Protein AF-A0A397B8R4-F1 (afdb_monomer_lite)

Secondary structure (DSSP, 8-state):
-------------PPPPPPPPP-----------------------------STTTHHHHHHHHHHHHHS----GGGS-HHHHHHTT--TT--SS--GGGGS----GGGSTT---PPP-PPPP-TT--SPPPB-SS-EEGGGTTT-HHHHHHTTEEEEEETT-SEEEEEE--GGG--HHHHHHHHHHHTT--GGGGGG--EEE-TTSPEE-SHHHHHHHSEEEEE-TTPPP----PPTT--EEETTEEE-

Radius of gyration: 36.7 Å; chains: 1; bounding box: 106×78×77 Å

Structure (mmCIF, N/CA/C/O backbone):
data_AF-A0A397B8R4-F1
#
_entry.id   AF-A0A397B8R4-F1
#
loop_
_atom_site.group_PDB
_atom_site.id
_atom_site.type_symbol
_atom_site.label_atom_id
_atom_site.label_alt_id
_atom_site.label_comp_id
_atom_site.label_asym_id
_atom_site.label_entity_id
_atom_site.label_seq_id
_atom_site.pdbx_PDB_ins_code
_atom_site.Cartn_x
_atom_site.Cartn_y
_atom_site.Cartn_z
_atom_site.occupancy
_atom_site.B_iso_or_equiv
_atom_site.auth_seq_id
_atom_site.auth_comp_id
_atom_site.auth_asym_id
_atom_site.auth_atom_id
_atom_site.pdbx_PDB_model_num
ATOM 1 N N . MET A 1 1 ? -21.262 55.973 -18.915 1.00 36.66 1 MET A N 1
ATOM 2 C CA . MET A 1 1 ? -21.228 56.617 -17.583 1.00 36.66 1 MET A CA 1
ATOM 3 C C . MET A 1 1 ? -20.488 55.626 -16.690 1.00 36.66 1 MET A C 1
ATOM 5 O O . MET A 1 1 ? -20.960 54.507 -16.591 1.00 36.66 1 MET A O 1
ATOM 9 N N . ALA A 1 2 ? -19.200 55.823 -16.381 1.00 31.80 2 ALA A N 1
ATOM 10 C CA . ALA A 1 2 ? -18.681 56.745 -15.352 1.00 31.80 2 ALA A CA 1
ATOM 11 C C . ALA A 1 2 ? -19.226 56.345 -13.956 1.00 31.80 2 ALA A C 1
ATOM 13 O O . ALA A 1 2 ? -20.434 56.213 -13.822 1.00 31.80 2 ALA A O 1
ATOM 14 N N . VAL A 1 3 ? -18.427 56.111 -12.906 1.00 36.62 3 VAL A N 1
ATOM 15 C CA . VAL A 1 3 ? -17.163 56.771 -12.512 1.00 36.62 3 VAL A CA 1
ATOM 16 C C . VAL A 1 3 ? -16.182 55.800 -11.819 1.00 36.62 3 VAL A C 1
ATOM 18 O O . VAL A 1 3 ? -16.584 54.881 -11.115 1.00 36.62 3 VAL A O 1
ATOM 21 N N . GLU A 1 4 ? -14.888 56.058 -12.006 1.00 33.19 4 GLU A N 1
ATOM 22 C CA . GLU A 1 4 ? -13.717 55.443 -11.359 1.00 33.19 4 GLU A CA 1
ATOM 23 C C . GLU A 1 4 ? -13.451 56.008 -9.945 1.00 33.19 4 GLU A C 1
ATOM 25 O O . GLU A 1 4 ? -13.648 57.206 -9.732 1.00 33.19 4 GLU A O 1
ATOM 30 N N . LYS A 1 5 ? -12.921 55.201 -9.004 1.00 37.66 5 LYS A N 1
ATOM 31 C CA . LYS A 1 5 ? -12.074 55.699 -7.893 1.00 37.66 5 LYS A CA 1
ATOM 32 C C . LYS A 1 5 ? -11.254 54.602 -7.188 1.00 37.66 5 LYS A C 1
ATOM 34 O O . LYS A 1 5 ? -11.781 53.770 -6.458 1.00 37.66 5 LYS A O 1
ATOM 39 N N . THR A 1 6 ? -9.945 54.658 -7.432 1.00 32.50 6 THR A N 1
ATOM 40 C CA . THR A 1 6 ? -8.807 54.603 -6.479 1.00 32.50 6 THR A CA 1
ATOM 41 C C . THR A 1 6 ? -9.178 54.538 -4.969 1.00 32.50 6 THR A C 1
ATOM 43 O O . THR A 1 6 ? -10.132 55.168 -4.528 1.00 32.50 6 THR A O 1
ATOM 46 N N . THR A 1 7 ? -8.410 53.905 -4.063 1.00 33.28 7 THR A N 1
ATOM 47 C CA . THR A 1 7 ? -6.949 54.081 -3.892 1.00 33.28 7 THR A CA 1
ATOM 48 C C . THR A 1 7 ? -6.286 53.056 -2.941 1.00 33.28 7 THR A C 1
ATOM 50 O O . THR A 1 7 ? -6.913 52.603 -1.995 1.00 33.28 7 THR A O 1
ATOM 53 N N . GLN A 1 8 ? -4.966 52.878 -3.124 1.00 32.03 8 GLN A N 1
ATOM 54 C CA . GLN A 1 8 ? -3.921 52.548 -2.126 1.00 32.03 8 GLN A CA 1
ATOM 55 C C . GLN A 1 8 ? -3.897 51.164 -1.444 1.00 32.03 8 GLN A C 1
ATOM 57 O O . GLN A 1 8 ? -4.832 50.717 -0.793 1.00 32.03 8 GLN A O 1
ATOM 62 N N . GLY A 1 9 ? -2.732 50.513 -1.544 1.00 27.36 9 GLY A N 1
ATOM 63 C CA . GLY A 1 9 ? -2.437 49.240 -0.886 1.00 27.36 9 GLY A CA 1
ATOM 64 C C . GLY A 1 9 ? -1.722 49.391 0.459 1.00 27.36 9 GLY A C 1
ATOM 65 O O . GLY A 1 9 ? -1.293 50.477 0.848 1.00 27.36 9 GLY A O 1
ATOM 66 N N . LYS A 1 10 ? -1.518 48.259 1.140 1.00 31.36 10 LYS A N 1
ATOM 67 C CA . LYS A 1 10 ? -0.664 48.161 2.327 1.00 31.36 10 LYS A CA 1
ATOM 68 C C . LYS A 1 10 ? 0.176 46.886 2.260 1.00 31.36 10 LYS A C 1
ATOM 70 O O . LYS A 1 10 ? -0.349 45.794 2.081 1.00 31.36 10 LYS A O 1
ATOM 75 N N . LYS A 1 11 ? 1.493 47.048 2.378 1.00 30.83 11 LYS A N 1
ATOM 76 C CA . LYS A 1 11 ? 2.491 45.972 2.358 1.00 30.83 11 LYS A CA 1
ATOM 77 C C . LYS A 1 11 ? 2.655 45.418 3.779 1.00 30.83 11 LYS A C 1
ATOM 79 O O . LYS A 1 11 ? 3.002 46.180 4.676 1.00 30.83 11 LYS A O 1
ATOM 84 N N . ALA A 1 12 ? 2.427 44.121 3.969 1.00 31.86 12 ALA A N 1
ATOM 85 C CA . ALA A 1 12 ? 2.780 43.360 5.171 1.00 31.86 12 ALA A CA 1
ATOM 86 C C . ALA A 1 12 ? 3.126 41.931 4.711 1.00 31.86 12 ALA A C 1
ATOM 88 O O . ALA A 1 12 ? 2.265 41.233 4.193 1.00 31.86 12 ALA A O 1
ATOM 89 N N . THR A 1 13 ? 4.407 41.597 4.550 1.00 30.09 13 THR A N 1
ATOM 90 C CA . THR A 1 13 ? 5.322 41.103 5.604 1.00 30.09 13 THR A CA 1
ATOM 91 C C . THR A 1 13 ? 5.011 39.651 5.962 1.00 30.09 13 THR A C 1
ATOM 93 O O . THR A 1 13 ? 4.005 39.361 6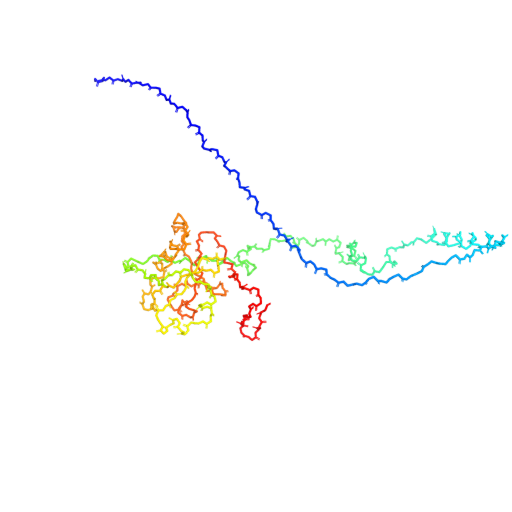.600 1.00 30.09 13 THR A O 1
ATOM 96 N N . ALA A 1 14 ? 5.896 38.750 5.529 1.00 34.72 14 ALA A N 1
ATOM 97 C CA . ALA A 1 14 ? 5.810 37.319 5.796 1.00 34.72 14 ALA A CA 1
ATOM 98 C C . ALA A 1 14 ? 5.968 37.006 7.299 1.00 34.72 14 ALA A C 1
ATOM 100 O O . ALA A 1 14 ? 6.720 37.711 7.982 1.00 34.72 14 ALA A O 1
ATOM 101 N N . PRO A 1 15 ? 5.317 35.947 7.817 1.00 40.91 15 PRO A N 1
ATOM 102 C CA . PRO A 1 15 ? 5.571 35.469 9.171 1.00 40.91 15 PRO A CA 1
ATOM 103 C C . PRO A 1 15 ? 6.999 34.895 9.281 1.00 40.91 15 PRO A C 1
ATOM 105 O O . PRO A 1 15 ? 7.484 34.265 8.335 1.00 40.91 15 PRO A O 1
ATOM 108 N N . PRO A 1 16 ? 7.701 35.112 10.407 1.00 33.88 16 PRO A N 1
ATOM 109 C CA . PRO A 1 16 ? 9.076 34.658 10.577 1.00 33.88 16 PRO A CA 1
ATOM 110 C C . PRO A 1 16 ? 9.165 33.137 10.759 1.00 33.88 16 PRO A C 1
ATOM 112 O O . PRO A 1 16 ? 8.322 32.527 11.417 1.00 33.88 16 PRO A O 1
ATOM 115 N N . ARG A 1 17 ? 10.249 32.536 10.248 1.00 31.86 17 ARG A N 1
ATOM 116 C CA . ARG A 1 17 ? 10.676 31.191 10.664 1.00 31.86 17 ARG A CA 1
ATOM 117 C C . ARG A 1 17 ? 10.959 31.215 12.167 1.00 31.86 17 ARG A C 1
ATOM 119 O O . ARG A 1 17 ? 11.847 31.943 12.604 1.00 31.86 17 ARG A O 1
ATOM 126 N N . VAL A 1 18 ? 10.233 30.410 12.936 1.00 33.94 18 VAL A N 1
ATOM 127 C CA . VAL A 1 18 ? 10.595 30.099 14.324 1.00 33.94 18 VAL A CA 1
ATOM 128 C C . VAL A 1 18 ? 11.571 28.929 14.293 1.00 33.94 18 VAL A C 1
ATOM 130 O O . VAL A 1 18 ? 11.334 27.939 13.604 1.00 33.94 18 VAL A O 1
ATOM 133 N N . ASN A 1 19 ? 12.695 29.081 14.992 1.00 30.77 19 ASN A N 1
ATOM 134 C CA . ASN A 1 19 ? 13.760 28.088 14.993 1.00 30.77 19 ASN A CA 1
ATOM 135 C C . ASN A 1 19 ? 13.344 26.833 15.764 1.00 30.77 19 ASN A C 1
ATOM 137 O O . ASN A 1 19 ? 12.780 26.910 16.854 1.00 30.77 19 ASN A O 1
ATOM 141 N N . GLN A 1 20 ? 13.675 25.691 15.179 1.00 31.81 20 GLN A N 1
ATOM 142 C CA . GLN A 1 20 ? 13.588 24.364 15.765 1.00 31.81 20 GLN A CA 1
ATOM 143 C C . GLN A 1 20 ? 14.777 24.177 16.725 1.00 31.81 20 GLN A C 1
ATOM 145 O O . GLN A 1 20 ? 15.913 24.292 16.264 1.00 31.81 20 GLN A O 1
ATOM 150 N N . PRO A 1 21 ? 14.570 23.925 18.030 1.00 34.69 21 PRO A N 1
ATOM 151 C CA . PRO A 1 21 ? 15.645 23.464 18.896 1.00 34.69 21 PRO A CA 1
ATOM 152 C C . PRO A 1 21 ? 15.875 21.965 18.667 1.00 34.69 21 PRO A C 1
ATOM 154 O O . PRO A 1 21 ? 14.937 21.167 18.721 1.00 34.69 21 PRO A O 1
ATOM 157 N N . GLU A 1 22 ? 17.126 21.592 18.410 1.00 29.12 22 GLU A N 1
ATOM 158 C CA . GLU A 1 22 ? 17.585 20.206 18.499 1.00 29.12 22 GLU A CA 1
ATOM 159 C C . GLU A 1 22 ? 17.347 19.673 19.919 1.00 29.12 22 GLU A C 1
ATOM 161 O O . GLU A 1 22 ? 17.636 20.349 20.907 1.00 29.12 22 GLU A O 1
ATOM 166 N N . ALA A 1 23 ? 16.819 18.453 20.019 1.00 32.50 23 ALA A N 1
ATOM 167 C CA . ALA A 1 23 ? 16.829 17.693 21.260 1.00 32.50 23 ALA A CA 1
ATOM 168 C C . ALA A 1 23 ? 18.080 16.808 21.249 1.00 32.50 23 ALA A C 1
ATOM 170 O O . ALA A 1 23 ? 18.060 15.712 20.689 1.00 32.50 23 ALA A O 1
ATOM 171 N N . GLU A 1 24 ? 19.174 17.319 21.814 1.00 34.25 24 GLU A N 1
ATOM 172 C CA . GLU A 1 24 ? 20.386 16.531 22.046 1.00 34.25 24 GLU A CA 1
ATOM 173 C C . GLU A 1 24 ? 20.125 15.397 23.052 1.00 34.25 24 GLU A C 1
ATOM 175 O O . GLU A 1 24 ? 19.344 15.523 23.998 1.00 34.25 24 GLU A O 1
ATOM 180 N N . GLU A 1 25 ? 20.793 14.270 22.823 1.00 31.00 25 GLU A N 1
ATOM 181 C CA . GLU A 1 25 ? 20.682 13.045 23.610 1.00 31.00 25 GLU A CA 1
ATOM 182 C C . GLU A 1 25 ? 21.408 13.187 24.960 1.00 31.00 25 GLU A C 1
ATOM 184 O O . GLU A 1 25 ? 22.638 13.136 25.034 1.00 31.00 25 GLU A O 1
ATOM 189 N N . THR A 1 26 ? 20.657 13.343 26.054 1.00 27.20 26 THR A N 1
ATOM 190 C CA . THR A 1 26 ? 21.235 13.388 27.406 1.00 27.20 26 THR A CA 1
ATOM 191 C C . THR A 1 26 ? 21.532 11.977 27.923 1.00 27.20 26 THR A C 1
ATOM 193 O O . THR A 1 26 ? 20.673 11.315 28.508 1.00 27.20 26 THR A O 1
ATOM 196 N N . LEU A 1 27 ? 22.772 11.521 27.740 1.00 29.23 27 LEU A N 1
ATOM 197 C CA . LEU A 1 27 ? 23.303 10.314 28.383 1.00 29.23 27 LEU A CA 1
ATOM 198 C C . LEU A 1 27 ? 23.685 10.602 29.844 1.00 29.23 27 LEU A C 1
ATOM 200 O O . LEU A 1 27 ? 24.818 10.988 30.134 1.00 29.23 27 LEU A O 1
ATOM 204 N N . ASP A 1 28 ? 22.749 10.387 30.771 1.00 28.02 28 ASP A N 1
ATOM 205 C CA . ASP A 1 28 ? 23.027 10.463 32.210 1.00 28.02 28 ASP A CA 1
ATOM 206 C C . ASP A 1 28 ? 23.687 9.180 32.745 1.00 28.02 28 ASP A C 1
ATOM 208 O O . ASP A 1 28 ? 23.266 8.053 32.467 1.00 28.02 28 ASP A O 1
ATOM 212 N N . ALA A 1 29 ? 24.737 9.357 33.546 1.00 27.47 29 ALA A N 1
ATOM 213 C CA . ALA A 1 29 ? 25.542 8.276 34.108 1.00 27.47 29 ALA A CA 1
ATOM 214 C C . ALA A 1 29 ? 25.109 7.894 35.537 1.00 27.47 29 ALA A C 1
ATOM 216 O O . ALA A 1 29 ? 24.605 8.719 36.299 1.00 27.47 29 ALA A O 1
ATOM 217 N N . SER A 1 30 ? 25.404 6.660 35.967 1.00 30.06 30 SER A N 1
ATOM 218 C CA . SER A 1 30 ? 25.407 6.315 37.398 1.00 30.06 30 SER A CA 1
ATOM 219 C C . SER A 1 30 ? 26.397 5.209 37.787 1.00 30.06 30 SER A C 1
ATOM 221 O O . SER A 1 30 ? 26.217 4.041 37.463 1.00 30.06 30 SER A O 1
ATOM 223 N N . ASN A 1 31 ? 27.408 5.637 38.553 1.00 27.80 31 ASN A N 1
ATOM 224 C CA . ASN A 1 31 ? 28.157 4.944 39.614 1.00 27.80 31 ASN A CA 1
ATOM 225 C C . ASN A 1 31 ? 28.728 3.525 39.401 1.00 27.80 31 ASN A C 1
ATOM 227 O O . ASN A 1 31 ? 28.120 2.513 39.738 1.00 27.80 31 ASN A O 1
ATOM 231 N N . ASP A 1 32 ? 30.002 3.510 38.997 1.00 28.06 32 ASP A N 1
ATOM 232 C CA . ASP A 1 32 ? 31.166 3.158 39.843 1.00 28.06 32 ASP A CA 1
ATOM 233 C C . ASP A 1 32 ? 30.992 2.144 41.001 1.00 28.06 32 ASP A C 1
ATOM 235 O O . ASP A 1 32 ? 30.217 2.358 41.936 1.00 28.06 32 ASP A O 1
ATOM 239 N N . ASN A 1 33 ? 31.853 1.115 41.006 1.00 29.06 33 ASN A N 1
ATOM 240 C CA . ASN A 1 33 ? 32.656 0.718 42.176 1.00 29.06 33 ASN A CA 1
ATOM 241 C C . ASN A 1 33 ? 33.723 -0.337 41.801 1.00 29.06 33 ASN A C 1
ATOM 243 O O . ASN A 1 33 ? 33.374 -1.402 41.295 1.00 29.06 33 ASN A O 1
ATOM 247 N N . GLY A 1 34 ? 34.998 -0.137 42.183 1.00 25.95 34 GLY A N 1
ATOM 248 C CA . GLY A 1 34 ? 35.880 -1.285 42.490 1.00 25.95 34 GLY A CA 1
ATOM 249 C C . GLY A 1 34 ? 37.387 -1.221 42.173 1.00 25.95 34 GLY A C 1
ATOM 250 O O . GLY A 1 34 ? 37.830 -1.644 41.114 1.00 25.95 34 GLY A O 1
ATOM 251 N N . ALA A 1 35 ? 38.183 -0.913 43.206 1.00 29.73 35 ALA A N 1
ATOM 252 C CA . ALA A 1 35 ? 39.541 -1.439 43.465 1.00 29.73 35 ALA A CA 1
ATOM 253 C C . ALA A 1 35 ? 40.747 -1.047 42.562 1.00 29.73 35 ALA A C 1
ATOM 255 O O . ALA A 1 35 ? 41.091 -1.681 41.567 1.00 29.73 35 ALA A O 1
ATOM 256 N N . LYS A 1 36 ? 41.554 -0.109 43.084 1.00 29.83 36 LYS A N 1
ATOM 257 C CA . LYS A 1 36 ? 42.956 0.157 42.693 1.00 29.83 36 LYS A CA 1
ATOM 258 C C . LYS A 1 36 ? 43.889 -1.031 42.998 1.00 29.83 36 LYS A C 1
ATOM 260 O O . LYS A 1 36 ? 43.862 -1.53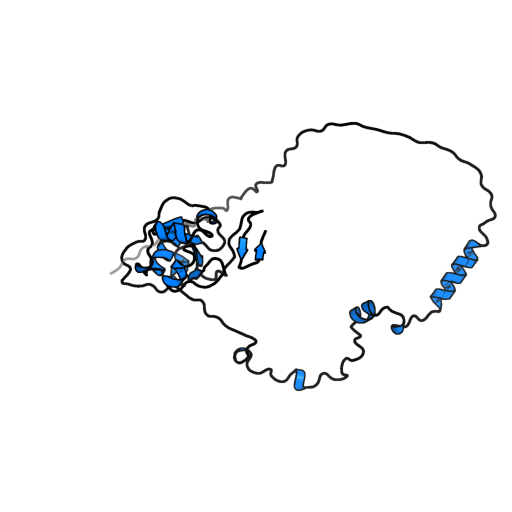2 44.121 1.00 29.83 36 LYS A O 1
ATOM 265 N N . LYS A 1 37 ? 44.874 -1.304 42.126 1.00 30.53 37 LYS A N 1
ATOM 266 C CA . LYS A 1 37 ? 46.212 -1.806 42.526 1.00 30.53 37 LYS A CA 1
ATOM 267 C C . LYS A 1 37 ? 47.341 -1.178 41.690 1.00 30.53 37 LYS A C 1
ATOM 269 O O . LYS A 1 37 ? 47.353 -1.281 40.472 1.00 30.53 37 LYS A O 1
ATOM 274 N N . LYS A 1 38 ? 48.309 -0.568 42.383 1.00 32.53 38 LYS A N 1
ATOM 275 C CA . LYS A 1 38 ? 49.694 -0.287 41.935 1.00 32.53 38 LYS A CA 1
ATOM 276 C C . LYS A 1 38 ? 50.576 -1.379 42.580 1.00 32.53 38 LYS A C 1
ATOM 278 O O . LYS A 1 38 ? 50.191 -1.842 43.657 1.00 32.53 38 LYS A O 1
ATOM 283 N N . PRO A 1 39 ? 51.696 -1.827 41.986 1.00 32.25 39 PRO A N 1
ATOM 284 C CA . PRO A 1 39 ? 52.966 -1.078 42.037 1.00 32.25 39 PRO A CA 1
ATOM 285 C C . PRO A 1 39 ? 53.747 -1.236 40.697 1.00 32.25 39 PRO A C 1
ATOM 287 O O . PRO A 1 39 ? 53.127 -1.604 39.707 1.00 32.25 39 PRO A O 1
ATOM 290 N N . THR A 1 40 ? 55.040 -0.934 40.504 1.00 26.47 40 THR A N 1
ATOM 291 C CA . THR A 1 40 ? 56.110 -0.310 41.324 1.00 26.47 40 THR A CA 1
ATOM 292 C C . THR A 1 40 ? 56.982 0.570 40.398 1.00 26.47 40 THR A C 1
ATOM 294 O O . THR A 1 40 ? 56.756 0.622 39.193 1.00 26.47 40 THR A O 1
ATOM 297 N N . SER A 1 41 ? 58.026 1.215 40.927 1.00 32.94 41 SER A N 1
ATOM 298 C CA . SER A 1 41 ? 59.199 1.673 40.164 1.00 32.94 41 SER A CA 1
ATOM 299 C C . SER A 1 41 ? 60.476 1.171 40.839 1.00 32.94 41 SER A C 1
ATOM 301 O O . SER A 1 41 ? 60.565 1.256 42.063 1.00 32.94 41 SER A O 1
ATOM 303 N N . GLN A 1 42 ? 61.481 0.747 40.071 1.00 30.62 42 GLN A N 1
ATOM 304 C CA . GLN A 1 42 ? 62.847 0.561 40.571 1.00 30.62 42 GLN A CA 1
ATOM 305 C C . GLN A 1 42 ? 63.864 1.101 39.555 1.00 30.62 42 GLN A C 1
ATOM 307 O O . GLN A 1 42 ? 63.818 0.772 38.372 1.00 30.62 42 GLN A O 1
ATOM 312 N N . SER A 1 43 ? 64.754 1.968 40.042 1.00 27.50 43 SER A N 1
ATOM 313 C CA . SER A 1 43 ? 66.059 2.281 39.442 1.00 27.50 43 SER A CA 1
ATOM 314 C C . SER A 1 43 ? 67.018 1.097 39.694 1.00 27.50 43 SER A C 1
ATOM 316 O O . SER A 1 43 ? 66.613 0.125 40.328 1.00 27.50 43 SER A O 1
ATOM 318 N N . SER A 1 44 ? 68.278 1.027 39.266 1.00 26.98 44 SER A N 1
ATOM 319 C CA . SER A 1 44 ? 69.294 1.899 38.633 1.00 26.98 44 SER A CA 1
ATOM 320 C C . SER A 1 44 ? 70.250 0.934 37.869 1.00 26.98 44 SER A C 1
ATOM 322 O O . SER A 1 44 ? 70.103 -0.274 38.003 1.00 26.98 44 SER A O 1
ATOM 324 N N . GLY A 1 45 ? 71.243 1.269 37.040 1.00 25.27 45 GLY A N 1
ATOM 325 C CA . GLY A 1 45 ? 71.972 2.492 36.703 1.00 25.27 45 GLY A CA 1
ATOM 326 C C . GLY A 1 45 ? 73.470 2.148 36.523 1.00 25.27 45 GLY A C 1
ATOM 327 O O . GLY A 1 45 ? 73.984 1.296 37.238 1.00 25.27 45 GLY A O 1
ATOM 328 N N . GLY A 1 46 ? 74.177 2.837 35.617 1.00 26.58 46 GLY A N 1
ATOM 329 C CA . GLY A 1 46 ? 75.652 2.890 35.585 1.00 26.58 46 GLY A CA 1
ATOM 330 C C . GLY A 1 46 ? 76.403 1.962 34.608 1.00 26.58 46 GLY A C 1
ATOM 331 O O . GLY A 1 46 ? 76.033 0.814 34.398 1.00 26.58 46 GLY A O 1
ATOM 332 N N . GLY A 1 47 ? 77.524 2.475 34.074 1.00 27.69 47 GLY A N 1
ATOM 333 C CA . GLY A 1 47 ? 78.605 1.679 33.467 1.00 27.69 47 GLY A CA 1
ATOM 334 C C . GLY A 1 47 ? 78.730 1.750 31.939 1.00 27.69 47 GLY A C 1
ATOM 335 O O . GLY A 1 47 ? 78.283 0.850 31.238 1.00 27.69 47 GLY A O 1
ATOM 336 N N . GLY A 1 48 ? 79.389 2.784 31.407 1.00 35.50 48 GLY A N 1
ATOM 337 C CA . GLY A 1 48 ? 79.760 2.832 29.986 1.00 35.50 48 GLY A CA 1
ATOM 338 C C . GLY A 1 48 ? 81.135 2.214 29.703 1.00 35.50 48 GLY A C 1
ATOM 339 O O . GLY A 1 48 ? 82.043 2.321 30.525 1.00 35.50 48 GLY A O 1
ATOM 340 N N . SER A 1 49 ? 81.332 1.663 28.501 1.00 41.00 49 SER A N 1
ATOM 341 C CA . SER A 1 49 ? 82.662 1.576 27.883 1.00 41.00 49 SER A CA 1
ATOM 342 C C . SER A 1 49 ? 82.574 1.778 26.365 1.00 41.00 49 SER A C 1
ATOM 344 O O . SER A 1 49 ? 81.657 1.316 25.685 1.00 41.00 49 SER A O 1
ATOM 346 N N . SER A 1 50 ? 83.499 2.568 25.826 1.00 51.50 50 SER A N 1
ATOM 347 C CA . SER A 1 50 ? 83.412 3.138 24.481 1.00 51.50 50 SER A CA 1
ATOM 348 C C . SER A 1 50 ? 84.246 2.352 23.467 1.00 51.50 50 SER A C 1
ATOM 350 O O . SER A 1 50 ? 85.353 2.777 23.142 1.00 51.50 50 SER A O 1
ATOM 352 N N . TRP A 1 51 ? 83.733 1.230 22.941 1.00 38.06 51 TRP A N 1
ATOM 353 C CA . TRP A 1 51 ? 84.453 0.461 21.899 1.00 38.06 51 TRP A CA 1
ATOM 354 C C . TRP A 1 51 ? 83.598 -0.187 20.785 1.00 38.06 51 TRP A C 1
ATOM 356 O O . TRP A 1 51 ? 84.151 -0.793 19.874 1.00 38.06 51 TRP A O 1
ATOM 366 N N . GLY A 1 52 ? 82.267 -0.015 20.775 1.00 47.19 52 GLY A N 1
ATOM 367 C CA . GLY A 1 52 ? 81.385 -0.629 19.756 1.00 47.19 52 GLY A CA 1
ATOM 368 C C . GLY A 1 52 ? 81.160 0.172 18.458 1.00 47.19 52 GLY A C 1
ATOM 369 O O . GLY A 1 52 ? 80.737 -0.381 17.444 1.00 47.19 52 GLY A O 1
ATOM 370 N N . LEU A 1 53 ? 81.441 1.480 18.448 1.00 48.47 53 LEU A N 1
ATOM 371 C CA . LEU A 1 53 ? 80.943 2.406 17.411 1.00 48.47 53 LEU A CA 1
ATOM 372 C C . LEU A 1 53 ? 81.691 2.390 16.061 1.00 48.47 53 LEU A C 1
ATOM 374 O O . LEU A 1 53 ? 81.292 3.100 15.143 1.00 48.47 53 LEU A O 1
ATOM 378 N N . ARG A 1 54 ? 82.751 1.586 15.899 1.00 48.00 54 ARG A N 1
ATOM 379 C CA . ARG A 1 54 ? 83.519 1.503 14.636 1.00 48.0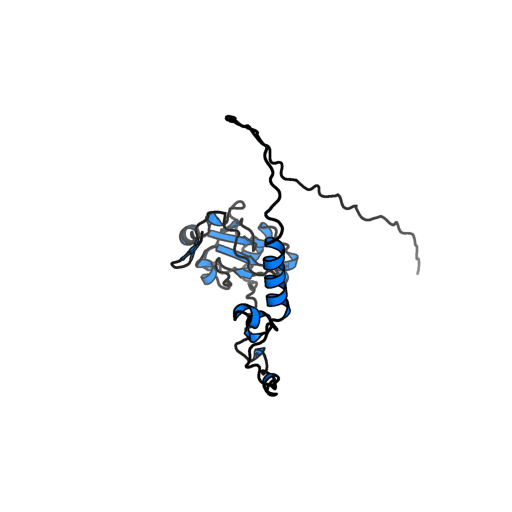0 54 ARG A CA 1
ATOM 380 C C . ARG A 1 54 ? 82.992 0.452 13.647 1.00 48.00 54 ARG A C 1
ATOM 382 O O . ARG A 1 54 ? 83.296 0.565 12.465 1.00 48.00 54 ARG A O 1
ATOM 389 N N . PHE A 1 55 ? 82.184 -0.518 14.089 1.00 47.56 55 PHE A N 1
ATOM 390 C CA . PHE A 1 55 ? 81.688 -1.605 13.225 1.00 47.56 55 PHE A CA 1
ATOM 391 C C . PHE A 1 55 ? 80.240 -1.425 12.738 1.00 47.56 55 PHE A C 1
ATOM 393 O O . PHE A 1 55 ? 79.909 -1.881 11.646 1.00 47.56 55 PHE A O 1
ATOM 400 N N . VAL A 1 56 ? 79.394 -0.692 13.473 1.00 52.75 56 VAL A N 1
ATOM 401 C CA . VAL A 1 56 ? 77.995 -0.435 13.063 1.00 52.75 56 VAL A CA 1
ATOM 402 C C . VAL A 1 56 ? 77.919 0.430 11.794 1.00 52.75 56 VAL A C 1
ATOM 404 O O . VAL A 1 56 ? 77.085 0.184 10.925 1.00 52.75 56 VAL A O 1
ATOM 407 N N . GLY A 1 57 ? 78.826 1.403 11.640 1.00 44.50 57 GLY A N 1
ATOM 408 C CA . GLY A 1 57 ? 78.845 2.298 10.475 1.00 44.50 57 GLY A CA 1
ATOM 409 C C . GLY A 1 57 ? 79.114 1.583 9.145 1.00 44.50 57 GLY A C 1
ATOM 410 O O . GLY A 1 57 ? 78.487 1.907 8.141 1.00 44.50 57 GLY A O 1
ATOM 411 N N . LEU A 1 58 ? 79.993 0.575 9.134 1.00 50.81 58 LEU A N 1
ATOM 412 C CA . LEU A 1 58 ? 80.329 -0.175 7.916 1.00 50.81 58 LEU A CA 1
ATOM 413 C C . LEU A 1 58 ? 79.178 -1.077 7.445 1.00 50.81 58 LEU A C 1
ATOM 415 O O . LEU A 1 58 ? 78.927 -1.156 6.245 1.00 50.81 58 LEU A O 1
ATOM 419 N N . ALA A 1 59 ? 78.435 -1.689 8.373 1.00 53.75 59 ALA A N 1
ATOM 420 C CA . ALA A 1 59 ? 77.247 -2.476 8.038 1.00 53.75 59 ALA A CA 1
ATOM 421 C C . ALA A 1 59 ? 76.118 -1.602 7.456 1.00 53.75 59 ALA A C 1
ATOM 423 O O . ALA A 1 59 ? 75.517 -1.963 6.445 1.00 53.75 59 ALA A O 1
ATOM 424 N N . ALA A 1 60 ? 75.869 -0.426 8.048 1.00 52.25 60 ALA A N 1
ATOM 425 C CA . ALA A 1 60 ? 74.843 0.503 7.570 1.00 52.25 60 ALA A CA 1
ATOM 426 C C . ALA A 1 60 ? 75.168 1.083 6.179 1.00 52.25 60 ALA A C 1
ATOM 428 O O . ALA A 1 60 ? 74.290 1.147 5.319 1.00 52.25 60 ALA A O 1
ATOM 429 N N . VAL A 1 61 ? 76.430 1.453 5.927 1.00 53.31 61 VAL A N 1
ATOM 430 C CA . VAL A 1 61 ? 76.864 1.953 4.609 1.00 53.31 61 VAL A CA 1
ATOM 431 C C . VAL A 1 61 ? 76.851 0.838 3.557 1.00 53.31 61 VAL A C 1
ATOM 433 O O . VAL A 1 61 ? 76.401 1.075 2.439 1.00 53.31 61 VAL A O 1
ATOM 436 N N . GLY A 1 62 ? 77.258 -0.388 3.907 1.00 52.16 62 GLY A N 1
ATOM 437 C CA . GLY A 1 62 ? 77.177 -1.541 3.002 1.00 52.16 62 GLY A CA 1
ATOM 438 C C . GLY A 1 62 ? 75.743 -1.847 2.551 1.00 52.16 62 GLY A C 1
ATOM 439 O O . GLY A 1 62 ? 75.501 -2.034 1.360 1.00 52.16 62 GLY A O 1
ATOM 440 N N . ALA A 1 63 ? 74.780 -1.815 3.478 1.00 54.06 63 ALA A N 1
ATOM 441 C CA . ALA A 1 63 ? 73.363 -1.992 3.156 1.00 54.06 63 ALA A CA 1
ATOM 442 C C . ALA A 1 63 ? 72.813 -0.860 2.265 1.00 54.06 63 ALA A C 1
ATOM 444 O O . ALA A 1 63 ? 72.098 -1.130 1.302 1.00 54.06 63 ALA A O 1
ATOM 445 N N . ALA A 1 64 ? 73.181 0.398 2.536 1.00 50.94 64 ALA A N 1
ATOM 446 C CA . ALA A 1 64 ? 72.738 1.541 1.735 1.00 50.94 64 ALA A CA 1
ATOM 447 C C . ALA A 1 64 ? 73.279 1.508 0.293 1.00 50.94 64 ALA A C 1
ATOM 449 O O . ALA A 1 64 ? 72.542 1.816 -0.642 1.00 50.94 64 ALA A O 1
ATOM 450 N N . VAL A 1 65 ? 74.536 1.096 0.090 1.00 52.91 65 VAL A N 1
ATOM 451 C CA . VAL A 1 65 ? 75.121 0.960 -1.257 1.00 52.91 65 VAL A CA 1
ATOM 452 C C . VAL A 1 65 ? 74.487 -0.205 -2.024 1.00 52.91 65 VAL A C 1
ATOM 454 O O . VAL A 1 65 ? 74.208 -0.050 -3.209 1.00 52.91 65 VAL A O 1
ATOM 457 N N . ALA A 1 66 ? 74.172 -1.323 -1.359 1.00 51.50 66 ALA A N 1
ATOM 458 C CA . ALA A 1 66 ? 73.479 -2.451 -1.990 1.00 51.50 66 ALA A CA 1
ATOM 459 C C . ALA A 1 66 ? 72.070 -2.079 -2.504 1.00 51.50 66 ALA A C 1
ATOM 461 O O . ALA A 1 66 ? 71.705 -2.465 -3.613 1.00 51.50 66 ALA A O 1
ATOM 462 N N . PHE A 1 67 ? 71.307 -1.283 -1.742 1.00 50.56 67 PHE A N 1
ATOM 463 C CA . PHE A 1 67 ? 70.001 -0.761 -2.178 1.00 50.56 67 PHE A CA 1
ATOM 464 C C . PHE A 1 67 ? 70.102 0.393 -3.192 1.00 50.56 67 PHE A C 1
ATOM 466 O O . PHE A 1 67 ? 69.190 0.586 -3.992 1.00 50.56 67 PHE A O 1
ATOM 473 N N . GLY A 1 68 ? 71.196 1.160 -3.189 1.00 45.97 68 GLY A N 1
ATOM 474 C CA . GLY A 1 68 ? 71.402 2.283 -4.111 1.00 45.97 68 GLY A CA 1
ATOM 475 C C . GLY A 1 68 ? 71.739 1.881 -5.552 1.00 45.97 68 GLY A C 1
ATOM 476 O O . GLY A 1 68 ? 71.648 2.717 -6.447 1.00 45.97 68 GLY A O 1
ATOM 477 N N . THR A 1 69 ? 72.131 0.624 -5.791 1.00 47.97 69 THR A N 1
ATOM 478 C CA . THR A 1 69 ? 72.520 0.118 -7.123 1.00 47.97 69 THR A CA 1
ATOM 479 C C . THR A 1 69 ? 71.538 -0.881 -7.733 1.00 47.97 69 THR A C 1
ATOM 481 O O . THR A 1 69 ? 71.698 -1.266 -8.891 1.00 47.97 69 THR A O 1
ATOM 484 N N . SER A 1 70 ? 70.517 -1.314 -6.990 1.00 50.47 70 SER A N 1
ATOM 485 C CA . SER A 1 70 ? 69.442 -2.141 -7.537 1.00 50.47 70 SER A CA 1
ATOM 486 C C . SER A 1 70 ? 68.467 -1.278 -8.340 1.00 50.47 70 SER A C 1
ATOM 488 O O . SER A 1 70 ? 67.597 -0.622 -7.766 1.00 50.47 70 SER A O 1
ATOM 490 N N . ASN A 1 71 ? 68.572 -1.321 -9.670 1.00 48.78 71 ASN A N 1
ATOM 491 C CA . ASN A 1 71 ? 67.465 -0.941 -10.548 1.00 48.78 71 ASN A CA 1
ATOM 492 C C . ASN A 1 71 ? 66.328 -1.949 -10.339 1.00 48.78 71 ASN A C 1
ATOM 494 O O . ASN A 1 71 ? 66.274 -2.961 -11.032 1.00 48.78 71 ASN A O 1
ATOM 498 N N . VAL A 1 72 ? 65.454 -1.691 -9.363 1.00 49.53 72 VAL A N 1
ATOM 499 C CA . VAL A 1 72 ? 64.232 -2.476 -9.158 1.00 49.53 72 VAL A CA 1
ATOM 500 C C . VAL A 1 72 ? 63.354 -2.265 -10.381 1.00 49.53 72 VAL A C 1
ATOM 502 O O . VAL A 1 72 ? 62.808 -1.180 -10.593 1.00 49.53 72 VAL A O 1
ATOM 505 N N . THR A 1 73 ? 63.260 -3.292 -11.216 1.00 54.41 73 THR A N 1
ATOM 506 C CA . THR A 1 73 ? 62.376 -3.262 -12.372 1.00 54.41 73 THR A CA 1
ATOM 507 C C . THR A 1 73 ? 60.949 -3.541 -11.913 1.00 54.41 73 THR A C 1
ATOM 509 O O . THR A 1 73 ? 60.713 -4.137 -10.861 1.00 54.41 73 THR A O 1
ATOM 512 N N . VAL A 1 74 ? 59.953 -3.109 -12.692 1.00 52.06 74 VAL A N 1
ATOM 513 C CA . VAL A 1 74 ? 58.536 -3.375 -12.364 1.00 52.06 74 VAL A CA 1
ATOM 514 C C . VAL A 1 74 ? 58.268 -4.892 -12.282 1.00 52.06 74 VAL A C 1
ATOM 516 O O . VAL A 1 74 ? 57.352 -5.334 -11.584 1.00 52.06 74 VAL A O 1
ATOM 519 N N . ASP A 1 75 ? 59.135 -5.691 -12.913 1.00 54.06 75 ASP A N 1
ATOM 520 C CA . ASP A 1 75 ? 59.140 -7.148 -12.884 1.00 54.06 75 ASP A CA 1
ATOM 521 C C . ASP A 1 75 ? 59.589 -7.801 -11.566 1.00 54.06 75 ASP A C 1
ATOM 523 O O . ASP A 1 75 ? 59.436 -9.015 -11.419 1.00 54.06 75 ASP A O 1
ATOM 527 N N . ASP A 1 76 ? 59.998 -7.013 -10.571 1.00 55.88 76 ASP A N 1
ATOM 528 C CA . ASP A 1 76 ? 60.326 -7.483 -9.219 1.00 55.88 76 ASP A CA 1
ATOM 529 C C . ASP A 1 76 ? 59.167 -7.283 -8.213 1.00 55.88 76 ASP A C 1
ATOM 531 O O . ASP A 1 76 ? 59.212 -7.774 -7.083 1.00 55.88 76 ASP A O 1
ATOM 535 N N . LEU A 1 77 ? 58.091 -6.582 -8.602 1.00 56.97 77 LEU A N 1
ATOM 536 C CA . LEU A 1 77 ? 56.938 -6.321 -7.727 1.00 56.97 77 LEU A CA 1
ATOM 537 C C . LEU A 1 77 ? 55.966 -7.514 -7.653 1.00 56.97 77 LEU A C 1
ATOM 539 O O . LEU A 1 77 ? 55.732 -8.176 -8.673 1.00 56.97 77 LEU A O 1
ATOM 543 N N . PRO A 1 78 ? 55.315 -7.760 -6.495 1.00 58.69 78 PRO A N 1
ATOM 544 C CA . PRO A 1 78 ? 54.290 -8.793 -6.370 1.00 58.69 78 PRO A CA 1
ATOM 545 C C . PRO A 1 78 ? 53.077 -8.492 -7.264 1.00 58.69 78 PRO A C 1
ATOM 547 O O . PRO A 1 78 ? 52.697 -7.337 -7.470 1.00 58.69 78 PRO A O 1
ATOM 550 N N . VAL A 1 79 ? 52.441 -9.553 -7.770 1.00 58.41 79 VAL A N 1
ATOM 551 C CA . VAL A 1 79 ? 51.380 -9.507 -8.801 1.00 58.41 79 VAL A CA 1
ATOM 552 C C . VAL A 1 79 ? 50.224 -8.560 -8.439 1.00 58.41 79 VAL A C 1
ATOM 554 O O . VAL A 1 79 ? 49.689 -7.868 -9.304 1.00 58.41 79 VAL A O 1
ATOM 557 N N . THR A 1 80 ? 49.876 -8.464 -7.155 1.00 58.50 80 THR A N 1
ATOM 558 C CA . THR A 1 80 ? 48.827 -7.569 -6.641 1.00 58.50 80 THR A CA 1
ATOM 559 C C . THR A 1 80 ? 49.136 -6.083 -6.851 1.00 58.50 80 THR A C 1
ATOM 561 O O . THR A 1 80 ? 48.226 -5.321 -7.173 1.00 58.50 80 THR A O 1
ATOM 564 N N . LEU A 1 81 ? 50.402 -5.662 -6.742 1.00 56.44 81 LEU A N 1
ATOM 565 C CA . LEU A 1 81 ? 50.812 -4.278 -7.011 1.00 56.44 81 LEU A CA 1
ATOM 566 C C . LEU A 1 81 ? 50.871 -3.967 -8.513 1.00 56.44 81 LEU A C 1
ATOM 568 O O . LEU A 1 81 ? 50.510 -2.861 -8.909 1.00 56.44 81 LEU A O 1
ATOM 572 N N . ARG A 1 82 ? 51.237 -4.936 -9.366 1.00 54.56 82 ARG A N 1
ATOM 573 C CA . ARG A 1 82 ? 51.184 -4.751 -10.833 1.00 54.56 82 ARG A CA 1
ATOM 574 C C . ARG A 1 82 ? 49.754 -4.584 -11.346 1.00 54.56 82 ARG A C 1
ATOM 576 O O . ARG A 1 82 ? 49.515 -3.747 -12.212 1.00 54.56 82 ARG A O 1
ATOM 583 N N . SER A 1 83 ? 48.807 -5.324 -10.763 1.00 54.81 83 SER A N 1
ATOM 584 C CA . SER A 1 83 ? 47.375 -5.196 -11.064 1.00 54.81 83 SER A CA 1
ATOM 585 C C . SER A 1 83 ? 46.830 -3.797 -10.725 1.00 54.81 83 SER A C 1
ATOM 587 O O . SER A 1 83 ? 46.095 -3.207 -11.514 1.00 54.81 83 SER A O 1
ATOM 589 N N . LEU A 1 84 ? 47.270 -3.205 -9.606 1.00 53.19 84 LEU A N 1
ATOM 590 C CA . LEU A 1 84 ? 46.929 -1.824 -9.222 1.00 53.19 84 LEU A CA 1
ATOM 591 C C . LEU A 1 84 ? 47.561 -0.754 -10.129 1.00 53.19 84 LEU A C 1
ATOM 593 O O . LEU A 1 84 ? 46.981 0.313 -10.308 1.00 53.19 84 LEU A O 1
ATOM 597 N N . LEU A 1 85 ? 48.717 -1.041 -10.735 1.00 53.47 85 LEU A N 1
ATOM 598 C CA . LEU A 1 85 ? 49.383 -0.177 -11.720 1.00 53.47 85 LEU A CA 1
ATOM 599 C C . LEU A 1 85 ? 48.770 -0.274 -13.134 1.00 53.47 85 LEU A C 1
ATOM 601 O O . LEU A 1 85 ? 49.313 0.296 -14.079 1.00 53.47 85 LEU A O 1
ATOM 605 N N . GLY A 1 86 ? 47.660 -1.003 -13.306 1.00 51.56 86 GLY A N 1
ATOM 606 C CA . GLY A 1 86 ? 46.944 -1.127 -14.580 1.00 51.56 86 GLY A CA 1
ATOM 607 C C . GLY A 1 86 ? 47.676 -1.941 -15.654 1.00 51.56 86 GLY A C 1
ATOM 608 O O . GLY A 1 86 ? 47.177 -2.061 -16.773 1.00 51.56 86 GLY A O 1
ATOM 609 N N . GLN A 1 87 ? 48.833 -2.533 -15.337 1.00 48.31 87 GLN A N 1
ATOM 610 C CA . GLN A 1 87 ? 49.610 -3.348 -16.270 1.00 48.31 87 GLN A CA 1
ATOM 611 C C . GLN A 1 87 ? 49.088 -4.787 -16.336 1.00 48.31 87 GLN A C 1
ATOM 613 O O . GLN A 1 87 ? 49.778 -5.750 -16.006 1.00 48.31 87 GLN A O 1
ATOM 618 N N . ASN A 1 88 ? 47.873 -4.932 -16.866 1.00 47.66 88 ASN A N 1
ATOM 619 C CA . ASN A 1 88 ? 47.508 -6.158 -17.562 1.00 47.66 88 ASN A CA 1
ATOM 620 C C . ASN A 1 88 ? 48.346 -6.226 -18.847 1.00 47.66 88 ASN A C 1
ATOM 622 O O . ASN A 1 88 ? 48.056 -5.533 -19.823 1.00 47.66 88 ASN A O 1
ATOM 626 N N . THR A 1 89 ? 49.372 -7.077 -18.867 1.00 51.97 89 THR A N 1
ATOM 627 C CA . THR A 1 89 ? 50.283 -7.312 -20.006 1.00 51.97 89 THR A CA 1
ATOM 628 C C . THR A 1 89 ? 49.640 -8.108 -21.155 1.00 51.97 89 THR A C 1
ATOM 630 O O . THR A 1 89 ? 50.269 -8.945 -21.796 1.00 51.97 89 THR A O 1
ATOM 633 N N . ALA A 1 90 ? 48.368 -7.815 -21.431 1.00 55.62 90 ALA A N 1
ATOM 634 C CA . ALA A 1 90 ? 47.618 -8.212 -22.618 1.00 55.62 90 ALA A CA 1
ATOM 635 C C . ALA A 1 90 ? 46.473 -7.216 -22.917 1.00 55.62 90 ALA A C 1
ATOM 637 O O . ALA A 1 90 ? 45.404 -7.607 -23.383 1.00 55.62 90 ALA A O 1
ATOM 638 N N . LEU A 1 91 ? 46.672 -5.918 -22.647 1.00 53.81 91 LEU A N 1
ATOM 639 C CA . LEU A 1 91 ? 45.856 -4.880 -23.283 1.00 53.81 91 LEU A CA 1
ATOM 640 C C . LEU A 1 91 ? 46.115 -4.947 -24.800 1.00 53.81 91 LEU A C 1
ATOM 642 O O . LEU A 1 91 ? 47.276 -4.829 -25.204 1.00 53.81 91 LEU A O 1
ATOM 646 N N . PRO A 1 92 ? 45.093 -5.162 -25.651 1.00 58.00 92 PRO A N 1
ATOM 647 C CA . PRO A 1 92 ? 45.300 -5.173 -27.091 1.00 58.00 92 PRO A CA 1
ATOM 648 C C . PRO A 1 92 ? 45.810 -3.796 -27.533 1.00 58.00 92 PRO A C 1
ATOM 650 O O . PRO A 1 92 ? 45.282 -2.763 -27.121 1.00 58.00 92 PRO A O 1
ATOM 653 N N . SER A 1 93 ? 46.853 -3.782 -28.369 1.00 62.59 93 SER A N 1
ATOM 654 C CA . SER A 1 93 ? 47.544 -2.561 -28.824 1.00 62.59 93 SER A CA 1
ATOM 655 C C . SER A 1 93 ? 46.660 -1.608 -29.637 1.00 62.59 93 SER A C 1
ATOM 657 O O . SER A 1 93 ? 47.029 -0.457 -29.868 1.00 62.59 93 SER A O 1
ATOM 659 N N . SER A 1 94 ? 45.479 -2.071 -30.034 1.00 67.06 94 SER A N 1
ATOM 660 C CA . SER A 1 94 ? 44.356 -1.262 -30.471 1.00 67.06 94 SER A CA 1
ATOM 661 C C . SER A 1 94 ? 43.091 -1.733 -29.755 1.00 67.06 94 SER A C 1
ATOM 663 O O . SER A 1 94 ? 42.825 -2.930 -29.644 1.00 67.06 94 SER A O 1
ATOM 665 N N . ILE A 1 95 ? 42.266 -0.783 -29.309 1.00 69.94 95 ILE A N 1
ATOM 666 C CA . ILE A 1 95 ? 40.854 -1.080 -29.069 1.00 69.94 95 ILE A CA 1
ATOM 667 C C . ILE A 1 95 ? 40.272 -1.427 -30.448 1.00 69.94 95 ILE A C 1
ATOM 669 O O . ILE A 1 95 ? 40.415 -0.609 -31.364 1.00 69.94 95 ILE A O 1
ATOM 673 N N . PRO A 1 96 ? 39.669 -2.614 -30.652 1.00 73.62 96 PRO A N 1
ATOM 674 C CA . PRO A 1 96 ? 39.082 -2.940 -31.943 1.00 73.62 96 PRO A CA 1
ATOM 675 C C . PRO A 1 96 ? 37.984 -1.911 -32.247 1.00 73.62 96 PRO A C 1
ATOM 677 O O . PRO A 1 96 ? 37.223 -1.569 -31.339 1.00 73.62 96 PRO A O 1
ATOM 680 N N . PRO A 1 97 ? 37.870 -1.404 -33.490 1.00 70.00 97 PRO A N 1
ATOM 681 C CA . PRO A 1 97 ? 36.888 -0.366 -33.817 1.00 70.00 97 PRO A CA 1
ATOM 682 C C . PRO A 1 97 ? 35.453 -0.804 -33.483 1.00 70.00 97 PRO A C 1
ATOM 684 O O . PRO A 1 97 ? 34.640 0.027 -33.085 1.00 70.00 97 PRO A O 1
ATOM 687 N N . SER A 1 98 ? 35.191 -2.115 -33.515 1.00 73.12 98 SER A N 1
ATOM 688 C CA . SER A 1 98 ? 33.918 -2.723 -33.132 1.00 73.12 98 SER A CA 1
ATOM 689 C C . SER A 1 98 ? 33.550 -2.625 -31.647 1.00 73.12 98 SER A C 1
ATOM 691 O O . SER A 1 98 ? 32.406 -2.883 -31.286 1.00 73.12 98 SER A O 1
ATOM 693 N N . LEU A 1 99 ? 34.463 -2.212 -30.758 1.00 71.81 99 LEU A N 1
ATOM 694 C CA . LEU A 1 99 ? 34.116 -1.923 -29.359 1.00 71.81 99 LEU A CA 1
ATOM 695 C C . LEU A 1 99 ? 33.241 -0.663 -29.223 1.00 71.81 99 LEU A C 1
ATOM 697 O O . LEU A 1 99 ? 32.552 -0.494 -28.219 1.00 71.81 99 LEU A O 1
ATOM 701 N N . PHE A 1 100 ? 33.263 0.205 -30.238 1.00 73.50 100 PHE A N 1
ATOM 702 C CA . PHE A 1 100 ? 32.396 1.376 -30.357 1.00 73.50 100 PHE A CA 1
ATOM 703 C C . PHE A 1 100 ? 31.301 1.191 -31.417 1.00 73.50 100 PHE A C 1
ATOM 705 O O . PHE A 1 100 ? 30.623 2.165 -31.756 1.00 73.50 100 PHE A O 1
ATOM 712 N N . ASP A 1 101 ? 31.104 -0.033 -31.929 1.00 80.31 101 ASP A N 1
ATOM 713 C CA . ASP A 1 101 ? 29.948 -0.321 -32.778 1.00 80.31 101 ASP A CA 1
ATOM 714 C C . ASP A 1 101 ? 28.663 0.014 -32.002 1.00 80.31 101 ASP A C 1
ATOM 716 O O . ASP A 1 101 ? 28.571 -0.263 -30.798 1.00 80.31 101 ASP A O 1
ATOM 720 N N . PRO A 1 102 ? 27.645 0.608 -32.652 1.00 76.19 102 PRO A N 1
ATOM 721 C CA . PRO A 1 102 ? 26.386 0.904 -31.990 1.00 76.19 102 PRO A CA 1
ATOM 722 C C . PRO A 1 102 ? 25.786 -0.373 -31.391 1.00 76.19 102 PRO A C 1
ATOM 724 O O . PRO A 1 102 ? 25.390 -1.278 -32.125 1.00 76.19 102 PRO A O 1
ATOM 727 N N . VAL A 1 103 ? 25.658 -0.420 -30.060 1.00 73.75 103 VAL A N 1
ATOM 728 C CA . VAL A 1 103 ? 25.169 -1.576 -29.268 1.00 73.75 103 VAL A CA 1
ATOM 729 C C . VAL A 1 103 ? 23.653 -1.827 -29.451 1.00 73.75 103 VAL A C 1
ATOM 731 O O . VAL A 1 103 ? 22.955 -2.312 -28.563 1.00 73.75 103 VAL A O 1
ATOM 734 N N . GLY A 1 104 ? 23.106 -1.444 -30.606 1.00 81.81 104 GLY A N 1
ATOM 735 C CA . GLY A 1 104 ? 21.684 -1.421 -30.907 1.00 81.81 104 GLY A CA 1
ATOM 736 C C . GLY A 1 104 ? 20.900 -0.398 -30.081 1.00 81.81 104 GLY A C 1
ATOM 737 O O . GLY A 1 104 ? 21.437 0.458 -29.376 1.00 81.81 104 GLY A O 1
ATOM 738 N N . ASN A 1 105 ? 19.575 -0.488 -30.172 1.00 84.19 105 ASN A N 1
ATOM 739 C CA . ASN A 1 105 ? 18.693 0.239 -29.269 1.00 84.19 105 ASN A CA 1
ATOM 740 C C . ASN A 1 105 ? 18.707 -0.454 -27.899 1.00 84.19 105 ASN A C 1
ATOM 742 O O . ASN A 1 105 ? 18.223 -1.578 -27.778 1.00 84.19 105 ASN A O 1
ATOM 746 N N . LYS A 1 106 ? 19.180 0.238 -26.855 1.00 81.88 106 LYS A N 1
ATOM 747 C CA . LYS A 1 106 ? 19.202 -0.280 -25.474 1.00 81.88 106 LYS A CA 1
ATOM 748 C C . LYS A 1 106 ? 17.845 -0.825 -24.997 1.00 81.88 106 LYS A C 1
ATOM 750 O O . LYS A 1 106 ? 17.820 -1.810 -24.270 1.00 81.88 106 LYS A O 1
ATOM 755 N N . TYR A 1 107 ? 16.731 -0.236 -25.446 1.00 82.31 107 TYR A N 1
ATOM 756 C CA . TYR A 1 107 ? 15.365 -0.660 -25.103 1.00 82.31 107 TYR A CA 1
ATOM 757 C C . TYR A 1 107 ? 14.846 -1.845 -25.936 1.00 82.31 107 TYR A C 1
ATOM 759 O O . TYR A 1 107 ? 13.794 -2.388 -25.622 1.00 82.31 107 TYR A O 1
ATOM 767 N N . ALA A 1 108 ? 15.553 -2.233 -27.001 1.00 81.50 108 ALA A N 1
ATOM 768 C CA . ALA A 1 108 ? 15.299 -3.462 -27.757 1.00 81.50 108 ALA A CA 1
ATOM 769 C C . ALA A 1 108 ? 16.153 -4.644 -27.253 1.00 81.50 108 ALA A C 1
ATOM 771 O O . ALA A 1 108 ? 16.055 -5.745 -27.786 1.00 81.50 108 ALA A O 1
ATOM 772 N N . SER A 1 109 ? 17.004 -4.411 -26.248 1.00 79.88 109 SER A N 1
ATOM 773 C CA . SER A 1 109 ? 17.833 -5.430 -25.606 1.00 79.88 109 SER A CA 1
ATOM 774 C C . SER A 1 109 ? 17.259 -5.822 -24.245 1.00 79.88 109 SER A C 1
ATOM 776 O O . SER A 1 109 ? 16.722 -4.980 -23.525 1.00 79.88 109 SER A O 1
ATOM 778 N N . GLU A 1 110 ? 17.471 -7.072 -23.835 1.00 80.31 110 GLU A N 1
ATOM 779 C CA . GLU A 1 110 ? 17.072 -7.574 -22.509 1.00 80.31 110 GLU A CA 1
ATOM 780 C C . GLU A 1 110 ? 17.802 -6.885 -21.333 1.00 80.31 110 GLU A C 1
ATOM 782 O O . GLU A 1 110 ? 17.448 -7.113 -20.176 1.00 80.31 110 GLU A O 1
ATOM 787 N N . LEU A 1 111 ? 18.794 -6.025 -21.612 1.00 80.00 111 LEU A N 1
ATOM 788 C CA . LEU A 1 111 ? 19.566 -5.274 -20.615 1.00 80.00 111 LEU A CA 1
ATOM 789 C C . LEU A 1 111 ? 18.735 -4.198 -19.897 1.00 80.00 111 LEU A C 1
ATOM 791 O O . LEU A 1 111 ? 19.039 -3.859 -18.755 1.00 80.00 111 LEU A O 1
ATOM 795 N N . VAL A 1 112 ? 17.713 -3.631 -20.551 1.00 82.94 112 VAL A N 1
ATOM 796 C CA . VAL A 1 112 ? 16.914 -2.520 -20.004 1.00 82.94 112 VAL A CA 1
ATOM 797 C C . VAL A 1 112 ? 15.435 -2.884 -19.995 1.00 82.94 112 VAL A C 1
ATOM 799 O O . VAL A 1 112 ? 14.731 -2.710 -20.987 1.00 82.94 112 VAL A O 1
ATOM 802 N N . LYS A 1 113 ? 14.932 -3.325 -18.837 1.00 79.00 113 LYS A N 1
ATOM 803 C CA . LYS A 1 113 ? 13.502 -3.595 -18.635 1.00 79.00 113 LYS A CA 1
ATOM 804 C C . LYS A 1 113 ? 12.813 -2.407 -17.974 1.00 79.00 113 LYS A C 1
ATOM 806 O O . LYS A 1 113 ? 13.068 -2.091 -16.816 1.00 79.00 113 LYS A O 1
ATOM 811 N N . ILE A 1 114 ? 11.912 -1.762 -18.714 1.00 81.19 114 ILE A N 1
ATOM 812 C CA . ILE A 1 114 ? 11.024 -0.721 -18.186 1.00 81.19 114 ILE A CA 1
ATOM 813 C C . ILE A 1 114 ? 9.748 -1.401 -17.687 1.00 81.19 114 ILE A C 1
ATOM 815 O O . ILE A 1 114 ? 8.909 -1.813 -18.485 1.00 81.19 114 ILE A O 1
ATOM 819 N N . SER A 1 115 ? 9.586 -1.500 -16.368 1.00 79.44 115 SER A N 1
ATOM 820 C CA . SER A 1 115 ? 8.303 -1.874 -15.767 1.00 79.44 115 SER A CA 1
ATOM 821 C C . SER A 1 115 ? 7.459 -0.622 -15.533 1.00 79.44 115 SER A C 1
ATOM 823 O O . SER A 1 115 ? 7.924 0.341 -14.921 1.00 79.44 115 SER A O 1
ATOM 825 N N . THR A 1 116 ? 6.217 -0.618 -16.016 1.00 85.56 116 THR A N 1
ATOM 826 C CA . THR A 1 116 ? 5.268 0.463 -15.728 1.00 85.56 116 THR A CA 1
ATOM 827 C C . THR A 1 116 ? 4.721 0.339 -14.307 1.00 85.56 116 THR A C 1
ATOM 829 O O . THR A 1 116 ? 4.486 -0.761 -13.799 1.00 85.56 116 THR A O 1
ATOM 832 N N . ARG A 1 117 ? 4.484 1.483 -13.654 1.00 88.62 117 ARG A N 1
ATOM 833 C CA . ARG A 1 117 ? 3.799 1.525 -12.354 1.00 88.62 117 ARG A CA 1
ATOM 834 C C . ARG A 1 117 ? 2.375 0.983 -12.520 1.00 88.62 117 ARG A C 1
ATOM 836 O O . ARG A 1 117 ? 1.668 1.386 -13.440 1.00 88.62 117 ARG A O 1
ATOM 843 N N . LYS A 1 118 ? 1.951 0.089 -11.625 1.00 92.81 118 LYS A N 1
ATOM 844 C CA . LYS A 1 118 ? 0.578 -0.426 -11.581 1.00 92.81 118 LYS A CA 1
ATOM 845 C C . LYS A 1 118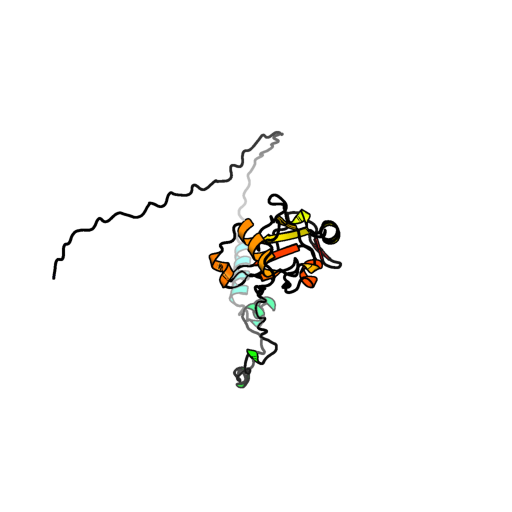 ? -0.255 0.466 -10.666 1.00 92.81 118 LYS A C 1
ATOM 847 O O . LYS A 1 118 ? -0.136 0.364 -9.450 1.00 92.81 118 LYS A O 1
ATOM 852 N N . LEU A 1 119 ? -1.007 1.388 -11.262 1.00 94.50 119 LEU A N 1
ATOM 853 C CA . LEU A 1 119 ? -1.916 2.283 -10.545 1.00 94.50 119 LEU A CA 1
ATOM 854 C C . LEU A 1 119 ? -3.235 1.566 -10.250 1.00 94.50 119 LEU A C 1
ATOM 856 O O . LEU A 1 119 ? -3.701 0.768 -11.065 1.00 94.50 119 LEU A O 1
ATOM 860 N N . LEU A 1 120 ? -3.843 1.882 -9.110 1.00 95.25 120 LEU A N 1
ATOM 861 C CA . LEU A 1 120 ? -5.232 1.537 -8.839 1.00 95.25 120 LEU A CA 1
ATOM 862 C C . LEU A 1 120 ? -6.149 2.404 -9.707 1.00 95.25 120 LEU A C 1
ATOM 864 O O . LEU A 1 120 ? -5.901 3.597 -9.881 1.00 95.25 120 LEU A O 1
ATOM 868 N N . VAL A 1 121 ? -7.218 1.810 -10.230 1.00 92.00 121 VAL A N 1
ATOM 869 C CA . VAL A 1 121 ? -8.201 2.503 -11.073 1.00 92.00 121 VAL A CA 1
ATOM 870 C C . VAL A 1 121 ? -9.442 2.819 -10.230 1.00 92.00 121 VAL A C 1
ATOM 872 O O . VAL A 1 121 ? -9.946 1.910 -9.569 1.00 92.00 121 VAL A O 1
ATOM 875 N N . PRO A 1 122 ? -9.949 4.067 -10.226 1.00 92.06 122 PRO A N 1
ATOM 876 C CA . PRO A 1 122 ? -11.234 4.385 -9.613 1.00 92.06 122 PRO A CA 1
ATOM 877 C C . PRO A 1 122 ? -12.368 3.595 -10.276 1.00 92.06 122 PRO A C 1
ATOM 879 O O . PRO A 1 122 ? -12.522 3.637 -11.496 1.00 92.06 122 PRO A O 1
ATOM 882 N N . ASP A 1 123 ? -13.184 2.920 -9.473 1.00 90.19 123 ASP A N 1
ATOM 883 C CA . ASP A 1 123 ? -14.398 2.243 -9.928 1.00 90.19 123 ASP A CA 1
ATOM 884 C C . ASP A 1 123 ? -15.621 3.044 -9.458 1.00 90.19 123 ASP A C 1
ATOM 886 O O . ASP A 1 123 ? -15.787 3.307 -8.267 1.00 90.19 123 ASP A O 1
ATOM 890 N N . ALA A 1 124 ? -16.473 3.456 -10.398 1.00 88.69 124 ALA A N 1
ATOM 891 C CA . ALA A 1 124 ? -17.660 4.260 -10.111 1.00 88.69 124 ALA A CA 1
ATOM 892 C C . ALA A 1 124 ? -18.783 3.476 -9.400 1.00 88.69 124 ALA A C 1
ATOM 894 O O . ALA A 1 124 ? -19.697 4.090 -8.852 1.00 88.69 124 ALA A O 1
ATOM 895 N N . SER A 1 125 ? -18.730 2.139 -9.393 1.00 90.62 125 SER A N 1
ATOM 896 C CA . SER A 1 125 ? -19.656 1.293 -8.627 1.00 90.62 125 SER A CA 1
ATOM 897 C C . SER A 1 125 ? -19.337 1.265 -7.125 1.00 90.62 125 SER A C 1
ATOM 899 O O . SER A 1 125 ? -20.218 0.985 -6.311 1.00 90.62 125 SER A O 1
ATOM 901 N N . CYS A 1 126 ? -18.111 1.637 -6.743 1.00 89.44 126 CYS A N 1
ATOM 902 C CA . CYS A 1 126 ? -17.630 1.689 -5.364 1.00 89.44 126 CYS A CA 1
ATOM 903 C C . CYS A 1 126 ? -18.126 2.935 -4.617 1.00 89.44 126 CYS A C 1
ATOM 905 O O . CYS A 1 126 ? -17.363 3.848 -4.308 1.00 89.44 126 CYS A O 1
ATOM 907 N N . THR A 1 127 ? -19.428 2.972 -4.329 1.00 85.06 127 THR A N 1
ATOM 908 C CA . THR A 1 127 ? -20.095 4.098 -3.651 1.00 85.06 127 THR A CA 1
ATOM 909 C C . THR A 1 127 ? -20.050 4.023 -2.123 1.00 85.06 127 THR A C 1
ATOM 911 O O . THR A 1 127 ? -20.249 5.039 -1.458 1.00 85.06 127 THR A O 1
ATOM 914 N N . ALA A 1 128 ? -19.786 2.844 -1.553 1.00 85.06 128 ALA A N 1
ATOM 915 C CA . ALA A 1 128 ? -19.658 2.656 -0.112 1.00 85.06 128 ALA A CA 1
ATOM 916 C C . ALA A 1 128 ? -18.267 3.090 0.380 1.00 85.06 128 ALA A C 1
ATOM 918 O O . ALA A 1 128 ? -17.244 2.646 -0.144 1.00 85.06 128 ALA A O 1
ATOM 919 N N . ALA A 1 129 ? -18.230 3.934 1.413 1.00 85.56 129 ALA A N 1
ATOM 920 C CA . ALA A 1 129 ? -16.987 4.287 2.089 1.00 85.56 129 ALA A CA 1
ATOM 921 C C . ALA A 1 129 ? -16.470 3.085 2.915 1.00 85.56 129 ALA A C 1
ATOM 923 O O . ALA A 1 129 ? -17.252 2.512 3.675 1.00 85.56 129 ALA A O 1
ATOM 924 N N . PRO A 1 130 ? -15.182 2.710 2.807 1.00 93.00 130 PRO A N 1
ATOM 925 C CA . PRO A 1 130 ? -14.571 1.689 3.660 1.00 93.00 130 PRO A CA 1
ATOM 926 C C . PRO A 1 130 ? -14.630 2.068 5.146 1.00 93.00 130 PRO A C 1
ATOM 928 O O . PRO A 1 130 ? -14.322 3.205 5.510 1.00 93.00 130 PRO A O 1
ATOM 931 N N . THR A 1 131 ? -14.969 1.112 6.012 1.00 95.50 131 THR A N 1
ATOM 932 C CA . THR A 1 131 ? -15.030 1.331 7.466 1.00 95.50 131 THR A CA 1
ATOM 933 C C . THR A 1 131 ? -13.651 1.141 8.093 1.00 95.50 131 THR A C 1
ATOM 935 O O . THR A 1 131 ? -13.033 0.092 7.924 1.00 95.50 131 THR A O 1
ATOM 938 N N . ILE A 1 132 ? -13.174 2.133 8.847 1.00 96.06 132 ILE A N 1
ATOM 939 C CA . ILE A 1 132 ? -11.903 2.069 9.586 1.00 96.06 132 ILE A CA 1
ATOM 940 C C . ILE A 1 132 ? -12.160 1.501 10.987 1.00 96.06 132 ILE A C 1
ATOM 942 O O . ILE A 1 132 ? -13.102 1.906 11.668 1.00 96.06 132 ILE A O 1
ATOM 946 N N . LEU A 1 133 ? -11.326 0.553 11.414 1.00 94.31 133 LEU A N 1
ATOM 947 C CA . LEU A 1 133 ? -11.513 -0.260 12.615 1.00 94.31 133 LEU A CA 1
ATOM 948 C C . LEU A 1 133 ? -10.481 0.085 13.701 1.00 94.31 133 LEU A C 1
ATOM 950 O O . LEU A 1 133 ? -9.611 -0.722 14.029 1.00 94.31 133 LEU A O 1
ATOM 954 N N . GLY A 1 134 ? -10.619 1.278 14.285 1.00 88.81 134 GLY A N 1
ATOM 955 C CA . GLY A 1 134 ? -9.838 1.729 15.443 1.00 88.81 134 GLY A CA 1
ATOM 956 C C . GLY A 1 134 ? -8.614 2.587 15.107 1.00 88.81 134 GLY A C 1
ATOM 957 O O . GLY A 1 134 ? -8.527 3.181 14.033 1.00 88.81 134 GLY A O 1
ATOM 958 N N . ASP A 1 135 ? -7.701 2.675 16.076 1.00 92.88 135 ASP A N 1
ATOM 959 C CA . ASP A 1 135 ? -6.518 3.544 16.050 1.00 92.88 135 ASP A CA 1
ATOM 960 C C . ASP A 1 135 ? -5.336 2.940 15.262 1.00 92.88 135 ASP A C 1
ATOM 962 O O . ASP A 1 135 ? -5.407 1.827 14.736 1.00 92.88 135 ASP A O 1
ATOM 966 N N . LEU A 1 136 ? -4.215 3.670 15.195 1.00 95.12 136 LEU A N 1
ATOM 967 C CA . LEU A 1 136 ? -2.988 3.177 14.568 1.00 95.12 136 LEU A CA 1
ATOM 968 C C . LEU A 1 136 ? -2.380 2.000 15.352 1.00 95.12 136 LEU A C 1
ATOM 970 O O . LEU A 1 136 ? -2.089 2.110 16.542 1.00 95.12 136 LEU A O 1
ATOM 974 N N . VAL A 1 137 ? -2.094 0.904 14.649 1.00 94.12 137 VAL A N 1
ATOM 975 C CA . VAL A 1 137 ? -1.465 -0.314 15.187 1.00 94.12 137 VAL A CA 1
ATOM 976 C C . VAL A 1 137 ? -0.156 -0.598 14.444 1.00 94.12 137 VAL A C 1
ATOM 978 O O . VAL A 1 137 ? -0.005 -0.248 13.275 1.00 94.12 137 VAL A O 1
ATOM 981 N N . HIS A 1 138 ? 0.821 -1.207 15.120 1.00 92.50 138 HIS A N 1
ATOM 982 C CA . HIS A 1 138 ? 2.099 -1.598 14.515 1.00 92.50 138 HIS A CA 1
ATOM 983 C C . HIS A 1 138 ? 1.924 -2.759 13.517 1.00 92.50 138 HIS A C 1
ATOM 985 O O . HIS A 1 138 ? 1.135 -3.672 13.757 1.00 92.50 138 HIS A O 1
ATOM 991 N N . VAL A 1 139 ? 2.702 -2.760 12.429 1.00 91.06 139 VAL A N 1
ATOM 992 C CA . VAL A 1 139 ? 2.614 -3.725 11.312 1.00 91.06 139 VAL A CA 1
ATOM 993 C C . VAL A 1 139 ? 2.741 -5.197 11.733 1.00 91.06 139 VAL A C 1
ATOM 995 O O . VAL A 1 139 ? 2.159 -6.073 11.093 1.00 91.06 139 VAL A O 1
ATOM 998 N N . ASP A 1 140 ? 3.425 -5.470 12.850 1.00 88.88 140 ASP A N 1
ATOM 999 C CA . ASP A 1 140 ? 3.533 -6.807 13.460 1.00 88.88 140 ASP A CA 1
ATOM 1000 C C . ASP A 1 140 ? 2.158 -7.454 13.730 1.00 88.88 140 ASP A C 1
ATOM 1002 O O . ASP A 1 140 ? 2.052 -8.672 13.697 1.00 88.88 140 ASP A O 1
ATOM 1006 N N . ALA A 1 141 ? 1.101 -6.662 13.963 1.00 91.19 141 ALA A N 1
ATOM 1007 C CA . ALA A 1 141 ? -0.253 -7.168 14.220 1.00 91.19 141 ALA A CA 1
ATOM 1008 C C . ALA A 1 141 ? -0.958 -7.744 12.975 1.00 91.19 141 ALA A C 1
ATOM 1010 O O . ALA A 1 141 ? -1.993 -8.391 13.104 1.00 91.19 141 ALA A O 1
ATOM 1011 N N . ALA A 1 142 ? -0.428 -7.488 11.777 1.00 92.62 142 ALA A N 1
ATOM 1012 C CA . ALA A 1 142 ? -0.961 -7.995 10.512 1.00 92.62 142 ALA A CA 1
ATOM 1013 C C . ALA A 1 142 ? 0.024 -8.920 9.781 1.00 92.62 142 ALA A C 1
ATOM 1015 O O . ALA A 1 142 ? -0.379 -9.798 9.017 1.00 92.62 142 ALA A O 1
ATOM 1016 N N . LEU A 1 143 ? 1.327 -8.726 9.991 1.00 89.38 143 LEU A N 1
ATOM 1017 C CA . LEU A 1 143 ? 2.362 -9.429 9.250 1.00 89.38 143 LEU A CA 1
ATOM 1018 C C . LEU A 1 143 ? 2.413 -10.923 9.608 1.00 89.38 143 LEU A C 1
ATOM 1020 O O . LEU A 1 143 ? 2.830 -11.297 10.697 1.00 89.38 143 LEU A O 1
ATOM 1024 N N . GLY A 1 144 ? 2.035 -11.774 8.650 1.00 87.94 144 GLY A N 1
ATOM 1025 C CA . GLY A 1 144 ? 1.947 -13.228 8.837 1.00 87.94 144 GLY A CA 1
ATOM 1026 C C . GLY A 1 144 ? 0.598 -13.714 9.384 1.00 87.94 144 GLY A C 1
ATOM 1027 O O . GLY A 1 144 ? 0.406 -14.918 9.505 1.00 87.94 144 GLY A O 1
ATOM 1028 N N . HIS A 1 145 ? -0.346 -12.803 9.641 1.00 93.00 145 HIS A N 1
ATOM 1029 C CA . HIS A 1 145 ? -1.661 -13.077 10.235 1.00 93.00 145 HIS A CA 1
ATOM 1030 C C . HIS A 1 145 ? -2.805 -13.078 9.202 1.00 93.00 145 HIS A C 1
ATOM 1032 O O . HIS A 1 145 ? -3.954 -12.776 9.516 1.00 93.00 145 HIS A O 1
ATOM 1038 N N . ALA A 1 146 ? -2.505 -13.406 7.941 1.00 94.56 146 ALA A N 1
ATOM 1039 C CA . ALA A 1 146 ? -3.459 -13.288 6.836 1.00 94.56 146 ALA A CA 1
ATOM 1040 C C . ALA A 1 146 ? -4.743 -14.117 7.033 1.00 94.56 146 ALA A C 1
ATOM 1042 O O . ALA A 1 146 ? -5.822 -13.673 6.642 1.00 94.56 146 ALA A O 1
ATOM 1043 N N . ASP A 1 147 ? -4.642 -15.295 7.656 1.00 96.06 147 ASP A N 1
ATOM 1044 C CA . ASP A 1 147 ? -5.791 -16.162 7.934 1.00 96.06 147 ASP A CA 1
ATOM 1045 C C . ASP A 1 147 ? -6.685 -15.596 9.047 1.00 96.06 147 ASP A C 1
ATOM 1047 O O . ASP A 1 147 ? -7.907 -15.578 8.891 1.00 96.06 147 ASP A O 1
ATOM 1051 N N . ASP A 1 148 ? -6.092 -15.051 10.114 1.00 96.69 148 ASP A N 1
ATOM 1052 C CA . ASP A 1 148 ? -6.813 -14.372 11.200 1.00 96.69 148 ASP A CA 1
ATOM 1053 C C . ASP A 1 148 ? -7.588 -13.164 10.648 1.00 96.69 148 ASP A C 1
ATOM 1055 O O . ASP A 1 148 ? -8.801 -13.043 10.829 1.00 96.69 148 ASP A O 1
ATOM 1059 N N . LEU A 1 149 ? -6.911 -12.320 9.859 1.00 96.69 149 LEU A N 1
ATOM 1060 C CA . LEU A 1 149 ? -7.525 -11.164 9.204 1.00 96.69 149 LEU A CA 1
ATOM 1061 C C . LEU A 1 149 ? -8.623 -11.567 8.213 1.00 96.69 149 LEU A C 1
ATOM 1063 O O . LEU A 1 149 ? -9.638 -10.879 8.113 1.00 96.69 149 LEU A O 1
ATOM 1067 N N . ARG A 1 150 ? -8.472 -12.690 7.501 1.00 95.81 150 ARG A N 1
ATOM 1068 C CA . ARG A 1 150 ? -9.511 -13.199 6.596 1.00 95.81 150 ARG A CA 1
ATOM 1069 C C . ARG A 1 150 ? -10.750 -13.670 7.356 1.00 95.81 150 ARG A C 1
ATOM 1071 O O . ARG A 1 150 ? -11.857 -13.361 6.923 1.00 95.81 150 ARG A O 1
ATOM 1078 N N . ASN A 1 151 ? -10.574 -14.353 8.488 1.00 96.25 151 ASN A N 1
ATOM 1079 C CA . ASN A 1 151 ? -11.673 -14.806 9.347 1.00 96.25 151 ASN A CA 1
ATOM 1080 C C . ASN A 1 151 ? -12.451 -13.635 9.971 1.00 96.25 151 ASN A C 1
ATOM 1082 O O . ASN A 1 151 ? -13.664 -13.723 10.148 1.00 96.25 151 ASN A O 1
ATOM 1086 N N . GLU A 1 152 ? -11.770 -12.527 10.266 1.00 95.69 152 GLU A N 1
ATOM 1087 C CA . GLU A 1 152 ? -12.378 -11.321 10.840 1.00 95.69 152 GLU A CA 1
ATOM 1088 C C . GLU A 1 152 ? -12.907 -10.318 9.793 1.00 95.69 152 GLU A C 1
ATOM 1090 O O . GLU A 1 152 ? -13.403 -9.261 10.174 1.00 95.69 152 GLU A O 1
ATOM 1095 N N . ASN A 1 153 ? -12.813 -10.626 8.489 1.00 95.81 153 ASN A N 1
ATOM 1096 C CA . ASN A 1 153 ? -13.058 -9.689 7.377 1.00 95.81 153 ASN A CA 1
ATOM 1097 C C . ASN A 1 153 ? -12.276 -8.372 7.510 1.00 95.81 153 ASN A C 1
ATOM 1099 O O . ASN A 1 153 ? -12.781 -7.291 7.235 1.00 95.81 153 ASN A O 1
ATOM 1103 N N . LYS A 1 154 ? -11.013 -8.460 7.920 1.00 96.56 154 LYS A N 1
ATOM 1104 C CA . LYS A 1 154 ? -10.111 -7.318 8.043 1.00 96.56 154 LYS A CA 1
ATOM 1105 C C . LYS A 1 154 ? -9.083 -7.289 6.926 1.00 96.56 154 LYS A C 1
ATOM 1107 O O . LYS A 1 154 ? -8.735 -8.301 6.309 1.00 96.56 154 LYS A O 1
ATOM 1112 N N . VAL A 1 155 ? -8.551 -6.097 6.709 1.00 97.44 155 VAL A N 1
ATOM 1113 C CA . VAL A 1 155 ? -7.326 -5.853 5.953 1.00 97.44 155 VAL A CA 1
ATOM 1114 C C . VAL A 1 155 ? -6.540 -4.746 6.645 1.00 97.44 155 VAL A C 1
ATOM 1116 O O . VAL A 1 155 ? -7.134 -3.831 7.215 1.00 97.44 155 VAL A O 1
ATOM 1119 N N . PHE A 1 156 ? -5.214 -4.825 6.622 1.00 97.44 156 PHE A N 1
ATOM 1120 C CA . PHE A 1 156 ? -4.341 -3.822 7.224 1.00 97.44 156 PHE A CA 1
ATOM 1121 C C . PHE A 1 156 ? -3.622 -3.012 6.149 1.00 97.44 156 PHE A C 1
ATOM 1123 O O . PHE A 1 156 ? -2.893 -3.565 5.320 1.00 97.44 156 PHE A O 1
ATOM 1130 N N . LEU A 1 157 ? -3.819 -1.695 6.166 1.00 97.81 157 LEU A N 1
ATOM 1131 C CA . LEU A 1 157 ? -3.155 -0.769 5.253 1.00 97.81 157 LEU A CA 1
ATOM 1132 C C . LEU A 1 157 ? -2.279 0.211 6.038 1.00 97.81 157 LEU A C 1
ATOM 1134 O O . LEU A 1 157 ? -2.671 0.722 7.088 1.00 97.81 157 LEU A O 1
ATOM 1138 N N . LEU A 1 158 ? -1.100 0.503 5.492 1.00 97.06 158 LEU A N 1
ATOM 1139 C CA . LEU A 1 158 ? -0.175 1.513 6.006 1.00 97.06 158 LEU A CA 1
ATOM 1140 C C . LEU A 1 158 ? 0.514 2.274 4.876 1.00 97.06 158 LEU A C 1
ATOM 1142 O O . LEU A 1 158 ? 0.581 1.792 3.746 1.00 97.06 158 LEU A O 1
ATOM 1146 N N . LEU A 1 159 ? 1.043 3.462 5.166 1.00 96.31 159 LEU A N 1
ATOM 1147 C CA . LEU A 1 159 ? 1.821 4.220 4.185 1.00 96.31 159 LEU A CA 1
ATOM 1148 C C . LEU A 1 159 ? 3.200 3.582 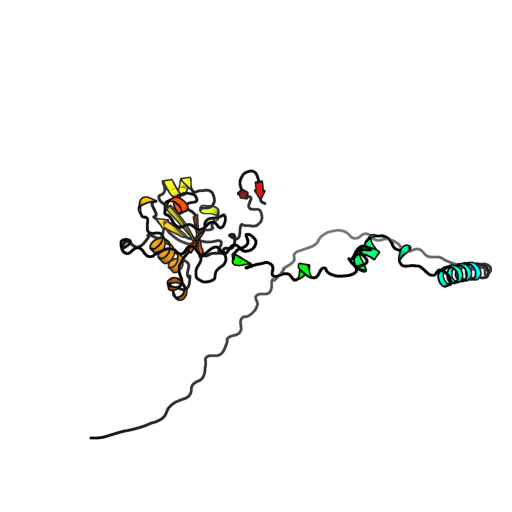3.972 1.00 96.31 159 LEU A C 1
ATOM 1150 O O . LEU A 1 159 ? 3.800 3.018 4.887 1.00 96.31 159 LEU A O 1
ATOM 1154 N N . ASN A 1 160 ? 3.721 3.702 2.755 1.00 94.94 160 ASN A N 1
ATOM 1155 C CA . ASN A 1 160 ? 5.062 3.255 2.391 1.00 94.94 160 ASN A CA 1
ATOM 1156 C C . ASN A 1 160 ? 6.141 3.811 3.341 1.00 94.94 160 ASN A C 1
ATOM 1158 O O . ASN A 1 160 ? 6.198 5.016 3.584 1.00 94.94 160 ASN A O 1
ATOM 1162 N N . GLY A 1 161 ? 7.007 2.932 3.852 1.00 90.00 161 GLY A N 1
ATOM 1163 C CA . GLY A 1 161 ? 8.066 3.290 4.804 1.00 90.00 161 GLY A CA 1
ATOM 1164 C C . GLY A 1 161 ? 7.600 3.590 6.238 1.00 90.00 161 GLY A C 1
ATOM 1165 O O . GLY A 1 161 ? 8.439 3.935 7.064 1.00 90.00 161 GLY A O 1
ATOM 1166 N N . GLN A 1 162 ? 6.306 3.461 6.554 1.00 91.38 162 GLN A N 1
ATOM 1167 C CA . GLN A 1 162 ? 5.805 3.541 7.929 1.00 91.38 162 GLN A CA 1
ATOM 1168 C C . GLN A 1 162 ? 5.748 2.160 8.591 1.00 91.38 162 GLN A C 1
ATOM 1170 O O . GLN A 1 162 ? 5.661 1.132 7.920 1.00 91.38 162 GLN A O 1
ATOM 1175 N N . ASN A 1 163 ? 5.747 2.156 9.927 1.00 90.69 163 ASN A N 1
ATOM 1176 C CA . ASN A 1 163 ? 5.629 0.940 10.746 1.00 90.69 163 ASN A CA 1
ATOM 1177 C C . ASN A 1 163 ? 4.245 0.790 11.391 1.00 90.69 163 ASN A C 1
ATOM 1179 O O . ASN A 1 163 ? 3.946 -0.254 11.965 1.00 90.69 163 ASN A O 1
ATOM 1183 N N . HIS A 1 164 ? 3.412 1.831 11.317 1.00 93.56 164 HIS A N 1
ATOM 1184 C CA . HIS A 1 164 ? 2.061 1.848 11.862 1.00 93.56 164 HIS A CA 1
ATOM 1185 C C . HIS A 1 164 ? 1.042 2.064 10.744 1.00 93.56 164 HIS A C 1
ATOM 1187 O O . HIS A 1 164 ? 1.281 2.826 9.806 1.00 93.56 164 HIS A O 1
ATOM 1193 N N . GLY A 1 165 ? -0.085 1.377 10.866 1.00 96.06 165 GLY A N 1
ATOM 1194 C CA . GLY A 1 165 ? -1.192 1.374 9.920 1.00 96.06 165 GLY A CA 1
ATOM 1195 C C . GLY A 1 165 ? -2.520 1.237 10.638 1.00 96.06 165 GLY A C 1
ATOM 1196 O O . GLY A 1 165 ? -2.584 1.321 11.862 1.00 96.06 165 GLY A O 1
ATOM 1197 N N . ILE A 1 166 ? -3.573 0.998 9.870 1.00 97.81 166 ILE A N 1
ATOM 1198 C CA . ILE A 1 166 ? -4.937 0.839 10.371 1.00 97.81 166 ILE A CA 1
ATOM 1199 C C . ILE A 1 166 ? -5.576 -0.417 9.789 1.00 97.81 166 ILE A C 1
ATOM 1201 O O . ILE A 1 166 ? -5.287 -0.820 8.658 1.00 97.81 166 ILE A O 1
ATOM 1205 N N . PHE A 1 167 ? -6.477 -1.016 10.563 1.00 98.06 167 PHE A N 1
ATOM 1206 C CA . PHE A 1 167 ? -7.375 -2.047 10.063 1.00 98.06 167 PHE A CA 1
ATOM 1207 C C . PHE A 1 167 ? -8.596 -1.405 9.407 1.00 98.06 167 PHE A C 1
ATOM 1209 O O . PHE A 1 167 ? -9.132 -0.414 9.905 1.00 98.06 167 PHE A O 1
ATOM 1216 N N . LEU A 1 168 ? -9.058 -1.993 8.308 1.00 97.25 168 LEU A N 1
ATOM 1217 C CA . LEU A 1 168 ? -10.324 -1.658 7.667 1.00 97.25 168 LEU A CA 1
ATOM 1218 C C . LEU A 1 168 ? -11.179 -2.919 7.531 1.00 97.25 168 LEU A C 1
ATOM 1220 O O . LEU A 1 168 ? -10.643 -4.017 7.355 1.00 97.25 168 LEU A O 1
ATOM 1224 N N . ASP A 1 169 ? -12.496 -2.743 7.606 1.00 95.75 169 ASP A N 1
ATOM 1225 C CA . ASP A 1 169 ? -13.476 -3.774 7.257 1.00 95.75 169 ASP A CA 1
ATOM 1226 C C . ASP A 1 169 ? -13.418 -4.016 5.745 1.00 95.75 169 ASP A C 1
ATOM 1228 O O . ASP A 1 169 ? -13.580 -3.088 4.942 1.00 95.75 169 ASP A O 1
ATOM 1232 N N . TRP A 1 170 ? -13.096 -5.247 5.356 1.00 95.75 170 TRP A N 1
ATOM 1233 C CA . TRP A 1 170 ? -12.843 -5.619 3.975 1.00 95.75 170 TRP A CA 1
ATOM 1234 C C . TRP A 1 170 ? -13.001 -7.124 3.720 1.00 95.75 170 TRP A C 1
ATOM 1236 O O . TRP A 1 170 ? -12.246 -7.973 4.214 1.00 95.75 170 TRP A O 1
ATOM 1246 N N . SER A 1 171 ? -13.928 -7.448 2.820 1.00 91.88 171 SER A N 1
ATOM 1247 C CA . SER A 1 171 ? -14.030 -8.757 2.180 1.00 91.88 171 SER A CA 1
ATOM 1248 C C . SER A 1 171 ? -13.477 -8.716 0.753 1.00 91.88 171 SER A C 1
ATOM 1250 O O . SER A 1 171 ? -13.503 -7.683 0.075 1.00 91.88 171 SER A O 1
ATOM 1252 N N . LYS A 1 172 ? -13.027 -9.878 0.267 1.00 91.94 172 LYS A N 1
ATOM 1253 C CA . LYS A 1 172 ? -12.534 -10.075 -1.106 1.00 91.94 172 LYS A CA 1
ATOM 1254 C C . LYS A 1 172 ? -13.554 -9.643 -2.164 1.00 91.94 172 LYS A C 1
ATOM 1256 O O . LYS A 1 172 ? -13.181 -9.056 -3.177 1.00 91.94 172 LYS A O 1
ATOM 1261 N N . ASP A 1 173 ? -14.831 -9.900 -1.893 1.00 87.69 173 ASP A N 1
ATOM 1262 C CA . ASP A 1 173 ? -15.944 -9.642 -2.809 1.00 87.69 173 ASP A CA 1
ATOM 1263 C C . ASP A 1 173 ? -16.232 -8.146 -3.000 1.00 87.69 173 ASP A C 1
ATOM 1265 O O . ASP A 1 173 ? -16.893 -7.767 -3.963 1.00 87.69 173 ASP A O 1
ATOM 1269 N N . SER A 1 174 ? -15.717 -7.281 -2.116 1.00 82.44 174 SER A N 1
ATOM 1270 C CA . SER A 1 174 ? -15.920 -5.833 -2.222 1.00 82.44 174 SER A CA 1
ATOM 1271 C C . SER A 1 174 ? -15.237 -5.208 -3.442 1.00 82.44 174 SER A C 1
ATOM 1273 O O . SER A 1 174 ? -15.727 -4.206 -3.945 1.00 82.44 174 SER A O 1
ATOM 1275 N N . GLY A 1 175 ? -14.105 -5.748 -3.917 1.00 82.12 175 GLY A N 1
ATOM 1276 C CA . GLY A 1 175 ? -13.390 -5.298 -5.128 1.00 82.12 175 GLY A CA 1
ATOM 1277 C C . GLY A 1 175 ? -12.774 -3.882 -5.108 1.00 82.12 175 GLY A C 1
ATOM 1278 O O . GLY A 1 175 ? -11.851 -3.606 -5.874 1.00 82.12 175 GLY A O 1
ATOM 1279 N N . CYS A 1 176 ? -13.226 -2.997 -4.218 1.00 92.88 176 CYS A N 1
ATOM 1280 C CA . CYS A 1 176 ? -13.034 -1.544 -4.256 1.00 92.88 176 CYS A CA 1
ATOM 1281 C C . CYS A 1 176 ? -11.648 -1.033 -3.817 1.00 92.88 176 CYS A C 1
ATOM 1283 O O . CYS A 1 176 ? -11.540 -0.128 -2.987 1.00 92.88 176 CYS A O 1
ATOM 1285 N N . LEU A 1 177 ? -10.568 -1.575 -4.390 1.00 95.62 177 LEU A N 1
ATOM 1286 C CA . LEU A 1 177 ? -9.187 -1.274 -3.989 1.00 95.62 177 LEU A CA 1
ATOM 1287 C C . LEU A 1 177 ? -8.820 0.215 -4.037 1.00 95.62 177 LEU A C 1
ATOM 1289 O O . LEU A 1 177 ? -8.100 0.684 -3.160 1.00 95.62 177 LEU A O 1
ATOM 1293 N N . HIS A 1 178 ? -9.307 0.967 -5.031 1.00 95.75 178 HIS A N 1
ATOM 1294 C CA . HIS A 1 178 ? -9.045 2.406 -5.101 1.00 95.75 178 HIS A CA 1
ATOM 1295 C C . HIS A 1 178 ? -9.688 3.150 -3.927 1.00 95.75 178 HIS A C 1
ATOM 1297 O O . HIS A 1 178 ? -8.999 3.888 -3.231 1.00 95.75 178 HIS A O 1
ATOM 1303 N N . ALA A 1 179 ? -10.979 2.923 -3.662 1.00 95.19 179 ALA A N 1
ATOM 1304 C CA . ALA A 1 179 ? -11.679 3.553 -2.541 1.00 95.19 179 ALA A CA 1
ATOM 1305 C C . ALA A 1 179 ? -11.067 3.152 -1.185 1.00 95.19 179 ALA A C 1
ATOM 1307 O O . ALA A 1 179 ? -10.856 4.015 -0.334 1.00 95.19 179 ALA A O 1
ATOM 1308 N N . LEU A 1 180 ? -10.702 1.871 -1.024 1.00 96.88 180 LEU A N 1
ATOM 1309 C CA . LEU A 1 180 ? -9.972 1.344 0.134 1.00 96.88 180 LEU A CA 1
ATOM 1310 C C . LEU A 1 180 ? -8.652 2.093 0.364 1.00 96.88 180 LEU A C 1
ATOM 1312 O O . LEU A 1 180 ? -8.411 2.604 1.457 1.00 96.88 180 LEU A O 1
ATOM 1316 N N . ALA A 1 181 ? -7.821 2.205 -0.676 1.00 97.25 181 ALA A N 1
ATOM 1317 C CA . ALA A 1 181 ? -6.546 2.906 -0.599 1.00 97.25 181 ALA A CA 1
ATOM 1318 C C . ALA A 1 181 ? -6.725 4.408 -0.335 1.00 97.25 181 ALA A C 1
ATOM 1320 O O . ALA A 1 181 ? -5.985 4.957 0.474 1.00 97.25 181 ALA A O 1
ATOM 1321 N N . THR A 1 182 ? -7.704 5.078 -0.956 1.00 96.50 182 THR A N 1
ATOM 1322 C CA . THR A 1 182 ? -7.984 6.505 -0.711 1.00 96.50 182 THR A CA 1
ATOM 1323 C C . THR A 1 182 ? -8.421 6.757 0.731 1.00 96.50 182 THR A C 1
ATOM 1325 O O . THR A 1 182 ? -7.878 7.652 1.379 1.00 96.50 182 THR A O 1
ATOM 1328 N N . ALA A 1 183 ? -9.363 5.967 1.257 1.00 96.00 183 ALA A N 1
ATOM 1329 C CA . ALA A 1 183 ? -9.843 6.112 2.631 1.00 96.00 183 ALA A CA 1
ATOM 1330 C C . ALA A 1 183 ? -8.708 5.895 3.642 1.00 96.00 183 ALA A C 1
ATOM 1332 O O . ALA A 1 183 ? -8.490 6.729 4.524 1.00 96.00 183 ALA A O 1
ATOM 1333 N N . ALA A 1 184 ? -7.928 4.825 3.459 1.00 97.56 184 ALA A N 1
ATOM 1334 C CA . ALA A 1 184 ? -6.810 4.520 4.337 1.00 97.56 184 ALA A CA 1
ATOM 1335 C C . ALA A 1 184 ? -5.687 5.568 4.247 1.00 97.56 184 ALA A C 1
ATOM 1337 O O . ALA A 1 184 ? -5.209 6.035 5.277 1.00 97.56 184 ALA A O 1
ATOM 1338 N N . ALA A 1 185 ? -5.309 6.003 3.039 1.00 97.44 185 ALA A N 1
ATOM 1339 C CA . ALA A 1 185 ? -4.291 7.035 2.837 1.00 97.44 185 ALA A CA 1
ATOM 1340 C C . ALA A 1 185 ? -4.667 8.352 3.528 1.00 97.44 185 ALA A C 1
ATOM 1342 O O . ALA A 1 185 ? -3.848 8.926 4.243 1.00 97.44 185 ALA A O 1
ATOM 1343 N N . THR A 1 186 ? -5.922 8.784 3.363 1.00 96.69 186 THR A N 1
ATOM 1344 C CA . THR A 1 186 ? -6.459 9.994 4.003 1.00 96.69 186 THR A CA 1
ATOM 1345 C C . THR A 1 186 ? -6.396 9.883 5.527 1.00 96.69 186 THR A C 1
ATOM 1347 O O . THR A 1 186 ? -5.898 10.788 6.192 1.00 96.69 186 THR A O 1
ATOM 1350 N N . SER A 1 187 ? -6.843 8.754 6.090 1.00 97.00 187 SER A N 1
ATOM 1351 C CA . SER A 1 187 ? -6.835 8.529 7.542 1.00 97.00 187 SER A CA 1
ATOM 1352 C C . SER A 1 187 ? -5.432 8.431 8.142 1.00 97.00 187 SER A C 1
ATOM 1354 O O . SER A 1 187 ? -5.253 8.730 9.319 1.00 97.00 187 SER A O 1
ATOM 1356 N N . LEU A 1 188 ? -4.443 8.004 7.356 1.00 96.88 188 LEU A N 1
ATOM 1357 C CA . LEU A 1 188 ? -3.038 7.921 7.761 1.00 96.88 188 LEU A CA 1
ATOM 1358 C C . LEU A 1 188 ? -2.274 9.242 7.549 1.00 96.88 188 LEU A C 1
ATOM 1360 O O . LEU A 1 188 ? -1.067 9.291 7.780 1.00 96.88 188 LEU A O 1
ATOM 1364 N N . GLY A 1 189 ? -2.953 10.307 7.109 1.00 96.38 189 GLY A N 1
ATOM 1365 C CA . GLY A 1 189 ? -2.359 11.631 6.920 1.00 96.38 189 GLY A CA 1
ATOM 1366 C C . GLY A 1 189 ? -1.524 11.784 5.646 1.00 96.38 189 GLY A C 1
ATOM 1367 O O . GLY A 1 189 ? -0.686 12.683 5.579 1.00 96.38 189 GLY A O 1
ATOM 1368 N N . ALA A 1 190 ? -1.723 10.932 4.634 1.00 96.50 190 ALA A N 1
ATOM 1369 C CA . ALA A 1 190 ? -1.140 11.172 3.318 1.00 96.50 190 ALA A CA 1
ATOM 1370 C C . ALA A 1 190 ? -1.819 12.370 2.642 1.00 96.50 190 ALA A C 1
ATOM 1372 O O . ALA A 1 190 ? -3.044 12.478 2.641 1.00 96.50 190 ALA A O 1
ATOM 1373 N N . ASP A 1 191 ? -1.009 13.237 2.039 1.00 95.44 191 ASP A N 1
ATOM 1374 C CA . ASP A 1 191 ? -1.467 14.440 1.349 1.00 95.44 191 ASP A CA 1
ATOM 1375 C C . ASP A 1 191 ? -2.333 14.086 0.112 1.00 95.44 191 ASP A C 1
ATOM 1377 O O . ASP A 1 191 ? -1.831 13.429 -0.816 1.00 95.44 191 ASP A O 1
ATOM 1381 N N . PRO A 1 192 ? -3.625 14.489 0.085 1.00 94.62 192 PRO A N 1
ATOM 1382 C CA . PRO A 1 192 ? -4.539 14.196 -1.015 1.00 94.62 192 PRO A CA 1
ATOM 1383 C C . PRO A 1 192 ? -4.132 14.793 -2.364 1.00 94.62 192 PRO A C 1
ATOM 1385 O O . PRO A 1 192 ? -4.554 14.258 -3.392 1.00 94.62 192 PRO A O 1
ATOM 1388 N N . ASP A 1 193 ? -3.291 15.834 -2.395 1.00 95.44 193 ASP A N 1
ATOM 1389 C CA . ASP A 1 193 ? -2.835 16.462 -3.644 1.00 95.44 193 ASP A CA 1
ATOM 1390 C C . ASP A 1 193 ? -2.026 15.488 -4.527 1.00 95.44 193 ASP A C 1
ATOM 1392 O O . ASP A 1 193 ? -1.947 15.663 -5.745 1.00 95.44 193 ASP A O 1
ATOM 1396 N N . PHE A 1 194 ? -1.488 14.400 -3.955 1.00 93.94 194 PHE A N 1
ATOM 1397 C CA . PHE A 1 194 ? -0.815 13.334 -4.708 1.00 93.94 194 PHE A CA 1
ATOM 1398 C C . PHE A 1 194 ? -1.748 12.224 -5.213 1.00 93.94 194 PHE A C 1
ATOM 1400 O O . PHE A 1 194 ? -1.320 11.400 -6.025 1.00 93.94 194 PHE A O 1
ATOM 1407 N N . PHE A 1 195 ? -3.004 12.150 -4.760 1.00 94.56 195 PHE A N 1
ATOM 1408 C CA . PHE A 1 195 ? -3.918 11.069 -5.156 1.00 94.56 195 PHE A CA 1
ATOM 1409 C C . PHE A 1 195 ? -4.301 11.106 -6.651 1.00 94.56 195 PHE A C 1
ATOM 1411 O O . PHE A 1 195 ? -4.352 10.028 -7.250 1.00 94.56 195 PHE A O 1
ATOM 1418 N N . PRO A 1 196 ? -4.492 12.276 -7.308 1.00 93.44 196 PRO A N 1
ATOM 1419 C CA . PRO A 1 196 ? -4.738 12.355 -8.754 1.00 93.44 196 PRO A CA 1
ATOM 1420 C C . PRO A 1 196 ? -3.622 11.758 -9.625 1.00 93.44 196 PRO A C 1
ATOM 1422 O O . PRO A 1 196 ? -3.891 11.316 -10.740 1.00 93.44 196 PRO A O 1
ATOM 1425 N N . ASN A 1 197 ? -2.388 11.692 -9.113 1.00 92.38 197 ASN A N 1
ATOM 1426 C CA . ASN A 1 197 ? -1.246 11.094 -9.816 1.00 92.38 197 ASN A CA 1
ATOM 1427 C C . ASN A 1 197 ? -1.219 9.552 -9.697 1.00 92.38 197 ASN A C 1
ATOM 1429 O O . ASN A 1 197 ? -0.389 8.887 -10.321 1.00 92.38 197 ASN A O 1
ATOM 1433 N N . GLY A 1 198 ? -2.162 8.981 -8.940 1.00 92.56 198 GLY A N 1
ATOM 1434 C CA . GLY A 1 198 ? -2.441 7.554 -8.848 1.00 92.56 198 GLY A CA 1
ATOM 1435 C C . GLY A 1 198 ? -1.927 6.909 -7.563 1.00 92.56 198 GLY A C 1
ATOM 1436 O O . GLY A 1 198 ? -0.726 6.866 -7.292 1.00 92.56 198 GLY A O 1
ATOM 1437 N N . LEU A 1 199 ? -2.852 6.318 -6.806 1.00 96.19 199 LEU A N 1
ATOM 1438 C CA . LEU A 1 199 ? -2.535 5.446 -5.677 1.00 96.19 199 LEU A CA 1
ATOM 1439 C C . LEU A 1 199 ? -2.076 4.068 -6.160 1.00 96.19 199 LEU A C 1
ATOM 1441 O O . LEU A 1 199 ? -2.524 3.561 -7.192 1.00 96.19 199 LEU A O 1
ATOM 1445 N N . ARG A 1 200 ? -1.186 3.441 -5.391 1.00 96.88 200 ARG A N 1
ATOM 1446 C CA . ARG A 1 200 ? -0.686 2.086 -5.643 1.00 96.88 200 ARG A CA 1
ATOM 1447 C C . ARG A 1 200 ? -0.679 1.294 -4.345 1.00 9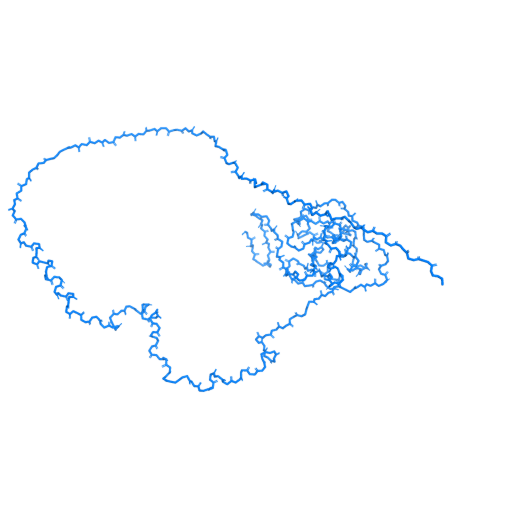6.88 200 ARG A C 1
ATOM 1449 O O . ARG A 1 200 ? -0.318 1.842 -3.307 1.00 96.88 200 ARG A O 1
ATOM 1456 N N . LEU A 1 201 ? -1.009 0.009 -4.421 1.00 97.38 201 LEU A N 1
ATOM 1457 C CA . LEU A 1 201 ? -0.827 -0.935 -3.321 1.00 97.38 201 LEU A CA 1
ATOM 1458 C C . LEU A 1 201 ? 0.304 -1.901 -3.662 1.00 97.38 201 LEU A C 1
ATOM 1460 O O . LEU A 1 201 ? 0.442 -2.335 -4.806 1.00 97.38 201 LEU A O 1
ATOM 1464 N N . TYR A 1 202 ? 1.112 -2.229 -2.664 1.00 96.75 202 TYR A N 1
ATOM 1465 C CA . TYR A 1 202 ? 2.194 -3.204 -2.753 1.00 96.75 202 TYR A CA 1
ATOM 1466 C C . TYR A 1 202 ? 2.115 -4.163 -1.567 1.00 96.75 202 TYR A C 1
ATOM 1468 O O . TYR A 1 202 ? 1.697 -3.759 -0.485 1.00 96.75 202 TYR A O 1
ATOM 1476 N N . ASN A 1 203 ? 2.519 -5.418 -1.750 1.00 94.06 203 ASN A N 1
ATOM 1477 C CA . ASN A 1 203 ? 2.587 -6.394 -0.663 1.00 94.06 203 ASN A CA 1
ATOM 1478 C C . ASN A 1 203 ? 3.913 -6.296 0.118 1.00 94.06 203 ASN A C 1
ATOM 1480 O O . ASN A 1 203 ? 4.777 -5.460 -0.168 1.00 94.06 203 ASN A O 1
ATOM 1484 N N . SER A 1 204 ? 4.098 -7.178 1.103 1.00 89.38 204 SER A N 1
ATOM 1485 C CA . SER A 1 204 ? 5.289 -7.193 1.967 1.00 89.38 204 SER A CA 1
ATOM 1486 C C . SER A 1 204 ? 6.602 -7.616 1.279 1.00 89.38 204 SER A C 1
ATOM 1488 O O . SER A 1 204 ? 7.667 -7.514 1.891 1.00 89.38 204 SER A O 1
ATOM 1490 N N . MET A 1 205 ? 6.534 -8.027 0.007 1.00 88.75 205 MET A N 1
ATOM 1491 C CA . MET A 1 205 ? 7.662 -8.423 -0.846 1.00 88.75 205 MET A CA 1
ATOM 1492 C C . MET A 1 205 ? 7.915 -7.444 -2.010 1.00 88.75 205 MET A C 1
ATOM 1494 O O . MET A 1 205 ? 8.756 -7.707 -2.867 1.00 88.75 205 MET A O 1
ATOM 1498 N N . GLY A 1 206 ? 7.196 -6.318 -2.071 1.00 91.19 206 GLY A N 1
ATOM 1499 C CA . GLY A 1 206 ? 7.371 -5.316 -3.126 1.00 91.19 206 GLY A CA 1
ATOM 1500 C C . GLY A 1 206 ? 6.719 -5.687 -4.461 1.00 91.19 206 GLY A C 1
ATOM 1501 O O . GLY A 1 206 ? 7.020 -5.073 -5.488 1.00 91.19 206 GLY A O 1
ATOM 1502 N N . HIS A 1 207 ? 5.787 -6.643 -4.467 1.00 93.62 207 HIS A N 1
ATOM 1503 C CA . HIS A 1 207 ? 4.939 -6.918 -5.625 1.00 93.62 207 HIS A CA 1
ATOM 1504 C C . HIS A 1 207 ? 3.704 -6.002 -5.625 1.00 93.62 207 HIS A C 1
ATOM 1506 O O . HIS A 1 207 ? 3.119 -5.776 -4.563 1.00 93.62 207 HIS A O 1
ATOM 1512 N N . PRO A 1 208 ? 3.293 -5.460 -6.788 1.00 95.62 208 PRO A N 1
ATOM 1513 C CA . PRO A 1 208 ? 2.103 -4.625 -6.883 1.00 95.62 208 PRO A CA 1
ATOM 1514 C C . PRO A 1 208 ? 0.830 -5.454 -6.674 1.00 95.62 208 PRO A C 1
ATOM 1516 O O . PRO A 1 208 ? 0.678 -6.526 -7.253 1.00 95.62 208 PRO A O 1
ATOM 1519 N N . ILE A 1 209 ? -0.097 -4.907 -5.896 1.00 96.88 209 ILE A N 1
ATOM 1520 C CA . ILE A 1 209 ? -1.444 -5.432 -5.661 1.00 96.88 209 ILE A CA 1
ATOM 1521 C C . ILE A 1 209 ? -2.389 -4.682 -6.600 1.00 96.88 209 ILE A C 1
ATOM 1523 O O . ILE A 1 209 ? -2.532 -3.462 -6.506 1.00 96.88 209 ILE A O 1
ATOM 1527 N N . THR A 1 210 ? -3.022 -5.405 -7.521 1.00 94.38 210 THR A N 1
ATOM 1528 C CA . THR A 1 210 ? -3.913 -4.841 -8.551 1.00 94.38 210 THR A CA 1
ATOM 1529 C C . THR A 1 210 ? -5.325 -5.411 -8.528 1.00 94.38 210 THR A C 1
ATOM 1531 O O . THR A 1 210 ? -6.238 -4.798 -9.076 1.00 94.38 210 THR A O 1
ATOM 1534 N N . THR A 1 211 ? -5.518 -6.559 -7.883 1.00 95.19 211 THR A N 1
ATOM 1535 C CA . THR A 1 211 ? -6.798 -7.255 -7.765 1.00 95.19 211 THR A CA 1
ATOM 1536 C C . THR A 1 211 ? -7.112 -7.563 -6.304 1.00 95.19 211 THR A C 1
ATOM 1538 O O . THR A 1 211 ? -6.217 -7.674 -5.463 1.00 95.19 211 THR A O 1
ATOM 1541 N N . ALA A 1 212 ? -8.395 -7.748 -5.989 1.00 95.44 212 ALA A N 1
ATOM 1542 C CA . ALA A 1 212 ? -8.805 -8.212 -4.666 1.00 95.44 212 ALA A CA 1
ATOM 1543 C C . ALA A 1 212 ? -8.223 -9.598 -4.324 1.00 95.44 212 ALA A C 1
ATOM 1545 O O . ALA A 1 212 ? -8.012 -9.898 -3.155 1.00 95.44 212 ALA A O 1
ATOM 1546 N N . ALA A 1 213 ? -7.910 -10.432 -5.323 1.00 95.88 213 ALA A N 1
ATOM 1547 C CA . ALA A 1 213 ? -7.219 -11.696 -5.091 1.00 95.88 213 ALA A CA 1
ATOM 1548 C C . ALA A 1 213 ? -5.774 -11.482 -4.612 1.00 95.88 213 ALA A C 1
ATOM 1550 O O . ALA A 1 213 ? -5.361 -12.174 -3.688 1.00 95.88 213 ALA A O 1
ATOM 1551 N N . ASP A 1 214 ? -5.051 -10.502 -5.168 1.00 96.31 214 ASP A N 1
ATOM 1552 C CA . ASP A 1 214 ? -3.681 -10.170 -4.749 1.00 96.31 214 ASP A CA 1
ATOM 1553 C C . ASP A 1 214 ? -3.656 -9.672 -3.289 1.00 96.31 214 ASP A C 1
ATOM 1555 O O . ASP A 1 214 ? -2.782 -10.052 -2.512 1.00 96.31 214 ASP A O 1
ATOM 1559 N N . LEU A 1 215 ? -4.637 -8.843 -2.899 1.00 97.00 215 LEU A N 1
ATOM 1560 C CA . LEU A 1 215 ? -4.757 -8.306 -1.535 1.00 97.00 215 LEU A CA 1
ATOM 1561 C C . LEU A 1 215 ? -5.175 -9.373 -0.511 1.00 97.00 215 LEU A C 1
ATOM 1563 O O . LEU A 1 215 ? -4.743 -9.340 0.641 1.00 97.00 215 LEU A O 1
ATOM 1567 N N . ASP A 1 216 ? -6.001 -10.333 -0.927 1.00 96.50 216 ASP A N 1
ATOM 1568 C CA . ASP A 1 216 ? -6.493 -11.420 -0.077 1.00 96.50 216 ASP A CA 1
ATOM 1569 C C . ASP A 1 216 ? -5.407 -12.447 0.301 1.00 96.50 216 ASP A C 1
ATOM 1571 O O . ASP A 1 216 ? -5.623 -13.211 1.239 1.00 96.50 216 ASP A O 1
ATOM 1575 N N . VAL A 1 217 ? -4.242 -12.454 -0.368 1.00 95.31 217 VAL A N 1
ATOM 1576 C CA . VAL A 1 217 ? -3.098 -13.319 -0.010 1.00 95.31 217 VAL A CA 1
ATOM 1577 C C . VAL A 1 217 ? -2.505 -12.921 1.343 1.00 95.31 217 VAL A C 1
ATOM 1579 O O . VAL A 1 217 ? -2.558 -13.711 2.280 1.00 95.31 217 VAL A O 1
ATOM 1582 N N . ASP A 1 218 ? -1.980 -11.695 1.449 1.00 94.31 218 ASP A N 1
ATOM 1583 C CA . ASP A 1 218 ? -1.279 -11.205 2.649 1.00 94.31 218 ASP A CA 1
ATOM 1584 C C . ASP A 1 218 ? -2.235 -10.528 3.657 1.00 94.31 218 ASP A C 1
ATOM 1586 O O . ASP A 1 218 ? -1.875 -10.372 4.822 1.00 94.31 218 ASP A O 1
ATOM 1590 N N . ARG A 1 219 ? -3.414 -10.048 3.213 1.00 96.44 219 ARG A N 1
ATOM 1591 C CA . ARG A 1 219 ? -4.304 -9.119 3.956 1.00 96.44 219 ARG A CA 1
ATOM 1592 C C . ARG A 1 219 ? -3.592 -7.866 4.511 1.00 96.44 219 ARG A C 1
ATOM 1594 O O . ARG A 1 219 ? -4.110 -7.183 5.395 1.00 96.44 219 ARG A O 1
ATOM 1601 N N . LEU A 1 220 ? -2.436 -7.533 3.938 1.00 96.12 220 LEU A N 1
ATOM 1602 C CA . LEU A 1 220 ? -1.511 -6.479 4.347 1.00 96.12 220 LEU A CA 1
ATOM 1603 C C . LEU A 1 220 ? -1.001 -5.751 3.096 1.00 96.12 220 LEU A C 1
ATOM 1605 O O . LEU A 1 220 ? -0.439 -6.387 2.202 1.00 96.12 220 LEU A O 1
ATOM 1609 N N . ALA A 1 221 ? -1.167 -4.426 3.031 1.00 97.25 221 ALA A N 1
ATOM 1610 C CA . ALA A 1 221 ? -0.731 -3.638 1.877 1.00 97.25 221 ALA A CA 1
ATOM 1611 C C . ALA A 1 221 ? -0.141 -2.264 2.226 1.00 97.25 221 ALA A C 1
ATOM 1613 O O . ALA A 1 221 ? -0.678 -1.504 3.030 1.00 97.25 221 ALA A O 1
ATOM 1614 N N . TYR A 1 222 ? 0.944 -1.927 1.531 1.00 97.00 222 TYR A N 1
ATOM 1615 C CA . TYR A 1 222 ? 1.644 -0.648 1.600 1.00 97.00 222 TYR A CA 1
ATOM 1616 C C . TYR A 1 222 ? 1.079 0.291 0.540 1.00 97.00 222 TYR A C 1
ATOM 1618 O O . TYR A 1 222 ? 1.144 -0.005 -0.657 1.00 97.00 222 TYR A O 1
ATOM 1626 N N . ILE A 1 223 ? 0.536 1.424 0.977 1.00 97.69 223 ILE A N 1
ATOM 1627 C CA . ILE A 1 223 ? 0.038 2.484 0.108 1.00 97.69 223 ILE A CA 1
ATOM 1628 C C . ILE A 1 223 ? 1.214 3.343 -0.338 1.00 97.69 223 ILE A C 1
ATOM 1630 O O . ILE A 1 223 ? 1.915 3.935 0.485 1.00 97.69 223 ILE A O 1
ATOM 1634 N N . LEU A 1 224 ? 1.400 3.438 -1.650 1.00 96.94 224 LEU A N 1
ATOM 1635 C CA . LEU A 1 224 ? 2.366 4.327 -2.274 1.00 96.94 224 LEU A CA 1
ATOM 1636 C C . LEU A 1 224 ? 1.631 5.447 -3.013 1.00 96.94 224 LEU A C 1
ATOM 1638 O O . LEU A 1 224 ? 0.853 5.181 -3.934 1.00 96.94 224 LEU A O 1
ATOM 1642 N N . THR A 1 225 ? 1.935 6.690 -2.646 1.00 94.94 225 THR A N 1
ATOM 1643 C CA . THR A 1 225 ? 1.515 7.892 -3.382 1.00 94.94 225 THR A CA 1
ATOM 1644 C C . THR A 1 225 ? 2.521 8.218 -4.496 1.00 94.94 225 THR A C 1
ATOM 1646 O O . THR A 1 225 ? 3.329 7.368 -4.897 1.00 94.94 225 THR A O 1
ATOM 1649 N N . ASP A 1 226 ? 2.447 9.416 -5.071 1.00 89.88 226 ASP A N 1
ATOM 1650 C CA . ASP A 1 226 ? 3.239 9.794 -6.237 1.00 89.88 226 ASP A CA 1
ATOM 1651 C C . ASP A 1 226 ? 4.761 9.766 -6.001 1.00 89.88 226 ASP A C 1
ATOM 1653 O O . ASP A 1 226 ? 5.259 10.004 -4.906 1.00 89.88 226 ASP A O 1
ATOM 1657 N N . PHE A 1 227 ? 5.502 9.422 -7.056 1.00 83.88 227 PHE A N 1
ATOM 1658 C CA . PHE A 1 227 ? 6.958 9.240 -7.132 1.00 83.88 227 PHE A CA 1
ATOM 1659 C C . PHE A 1 227 ? 7.626 8.320 -6.094 1.00 83.88 227 PHE A C 1
ATOM 1661 O O . PHE A 1 227 ? 8.799 7.991 -6.268 1.00 83.88 227 PHE A O 1
ATOM 1668 N N . GLN A 1 228 ? 6.900 7.800 -5.102 1.00 91.75 228 GLN A N 1
ATOM 1669 C CA . GLN A 1 228 ? 7.445 6.911 -4.082 1.00 91.75 228 GLN A CA 1
ATOM 1670 C C . GLN A 1 228 ? 7.979 5.602 -4.687 1.00 91.75 228 GLN A C 1
ATOM 1672 O O . GLN A 1 228 ? 7.305 4.924 -5.476 1.00 91.75 228 GLN A O 1
ATOM 1677 N N . ILE A 1 229 ? 9.191 5.230 -4.286 1.00 90.75 229 ILE A N 1
ATOM 1678 C CA . ILE A 1 229 ? 9.750 3.890 -4.479 1.00 90.75 229 ILE A CA 1
ATOM 1679 C C . ILE A 1 229 ? 9.285 3.042 -3.293 1.00 90.75 229 ILE A C 1
ATOM 1681 O O . ILE A 1 229 ? 9.228 3.550 -2.174 1.00 90.75 229 ILE A O 1
ATOM 1685 N N . TRP A 1 230 ? 8.929 1.777 -3.527 1.00 92.50 230 TRP A N 1
ATOM 1686 C CA . TRP A 1 230 ? 8.583 0.869 -2.433 1.00 92.50 230 TRP A CA 1
ATOM 1687 C C . TRP A 1 230 ? 9.796 0.671 -1.525 1.00 92.50 230 TRP A C 1
ATOM 1689 O O . TRP A 1 230 ? 10.882 0.342 -2.003 1.00 92.50 230 TRP A O 1
ATOM 1699 N N . VAL A 1 231 ? 9.599 0.893 -0.230 1.00 89.44 231 VAL A N 1
ATOM 1700 C CA . VAL A 1 231 ? 10.596 0.649 0.810 1.00 89.44 231 VAL A CA 1
ATOM 1701 C C . VAL A 1 231 ? 10.045 -0.446 1.708 1.00 89.44 231 VAL A C 1
ATOM 1703 O O . VAL A 1 231 ? 8.868 -0.425 2.069 1.00 89.44 231 VAL A O 1
ATOM 1706 N N . TRP A 1 232 ? 10.893 -1.409 2.059 1.00 81.44 232 TRP A N 1
ATOM 1707 C CA . TRP A 1 232 ? 10.520 -2.462 2.998 1.00 81.44 232 TRP A CA 1
ATOM 1708 C C . TRP A 1 232 ? 10.140 -1.815 4.347 1.00 81.44 232 TRP A C 1
ATOM 1710 O O . TRP A 1 232 ? 10.848 -0.896 4.770 1.00 81.44 232 TRP A O 1
ATOM 1720 N N . PRO A 1 233 ? 9.040 -2.222 5.014 1.00 70.75 233 PRO A N 1
ATOM 1721 C CA . PRO A 1 233 ? 8.679 -1.698 6.332 1.00 70.75 233 PRO A CA 1
ATOM 1722 C C . PRO A 1 233 ? 9.848 -1.769 7.309 1.00 70.75 233 PRO A C 1
ATOM 1724 O O . PRO A 1 233 ? 10.638 -2.716 7.276 1.00 70.75 233 PRO A O 1
ATOM 1727 N N . GLY A 1 234 ? 9.912 -0.805 8.226 1.00 64.50 234 GLY A N 1
ATOM 1728 C CA . GLY A 1 234 ? 10.844 -0.847 9.341 1.00 64.50 234 GLY A CA 1
ATOM 1729 C C . GLY A 1 234 ? 10.479 -1.991 10.277 1.00 64.50 234 GLY A C 1
ATOM 1730 O O . GLY A 1 234 ? 9.639 -1.857 11.164 1.00 64.50 234 GLY A O 1
ATOM 1731 N N . VAL A 1 235 ? 11.129 -3.129 10.074 1.00 64.31 235 VAL A N 1
ATOM 1732 C CA . VAL A 1 235 ? 11.022 -4.275 10.967 1.00 64.31 235 VAL A CA 1
ATOM 1733 C C . VAL A 1 235 ? 11.838 -3.980 12.231 1.00 64.31 235 VAL A C 1
ATOM 1735 O O . VAL A 1 235 ? 12.942 -3.438 12.154 1.00 64.31 235 VAL A O 1
ATOM 1738 N N . ARG A 1 236 ? 11.287 -4.278 13.413 1.00 66.50 236 ARG A N 1
ATOM 1739 C CA . ARG A 1 236 ? 11.919 -3.944 14.702 1.00 66.50 236 ARG A CA 1
ATOM 1740 C C . ARG A 1 236 ? 13.282 -4.634 14.846 1.00 66.50 236 ARG A C 1
ATOM 1742 O O . ARG A 1 236 ? 13.442 -5.772 14.418 1.00 66.50 236 ARG A O 1
ATOM 1749 N N . VAL A 1 237 ? 14.241 -3.986 15.512 1.00 64.00 237 VAL A N 1
ATOM 1750 C CA . VAL A 1 237 ? 15.530 -4.611 15.868 1.00 64.00 237 VAL A CA 1
ATOM 1751 C C . VAL A 1 237 ? 15.282 -5.925 16.621 1.00 64.00 237 VAL A C 1
ATOM 1753 O O . VAL A 1 237 ? 14.553 -5.937 17.613 1.00 64.00 237 VAL A O 1
ATOM 1756 N N . GLY A 1 238 ? 15.876 -7.021 16.139 1.00 60.81 238 GLY A N 1
ATOM 1757 C CA . GLY A 1 238 ? 15.689 -8.369 16.688 1.00 60.81 238 GLY A CA 1
ATOM 1758 C C . GLY A 1 238 ? 14.412 -9.090 16.234 1.00 60.81 238 GLY A C 1
ATOM 1759 O O . GLY A 1 238 ? 14.111 -10.163 16.756 1.00 60.81 238 GLY A O 1
ATOM 1760 N N . TYR A 1 239 ? 13.649 -8.535 15.288 1.00 63.12 239 TYR A N 1
ATOM 1761 C CA . TYR A 1 239 ? 12.532 -9.242 14.662 1.00 63.12 239 TYR A CA 1
ATOM 1762 C C . TYR A 1 239 ? 13.041 -10.304 13.689 1.00 63.12 239 TYR A C 1
ATOM 1764 O O . TYR A 1 239 ? 13.885 -10.042 12.836 1.00 63.12 239 TYR A O 1
ATOM 1772 N N . VAL A 1 240 ? 12.441 -11.489 13.756 1.00 65.06 240 VAL A N 1
ATOM 1773 C CA . VAL A 1 240 ? 12.814 -12.626 12.918 1.00 65.06 240 VAL A CA 1
ATOM 1774 C C . VAL A 1 240 ? 11.769 -12.849 11.827 1.00 65.06 240 VAL A C 1
ATOM 1776 O O . VAL A 1 240 ? 10.666 -13.317 12.108 1.00 65.06 240 VAL A O 1
ATOM 1779 N N . ARG A 1 241 ? 12.113 -12.564 10.566 1.00 65.88 241 ARG A N 1
ATOM 1780 C CA . ARG A 1 241 ? 11.242 -12.834 9.410 1.00 65.88 241 ARG A CA 1
ATOM 1781 C C . ARG A 1 241 ? 11.661 -14.127 8.716 1.00 65.88 241 ARG A C 1
ATOM 1783 O O . ARG A 1 241 ? 12.824 -14.289 8.355 1.00 65.88 241 ARG A O 1
ATOM 1790 N N . ARG A 1 242 ? 10.708 -15.023 8.445 1.00 66.75 242 ARG A N 1
ATOM 1791 C CA . ARG A 1 242 ? 10.911 -16.110 7.475 1.00 66.75 242 ARG A CA 1
ATOM 1792 C C . ARG A 1 242 ? 10.506 -15.657 6.077 1.00 66.75 242 ARG A C 1
ATOM 1794 O O . ARG A 1 242 ? 9.417 -15.120 5.890 1.00 66.75 242 ARG A O 1
ATOM 1801 N N . VAL A 1 243 ? 11.395 -15.878 5.117 1.00 69.31 243 VAL A N 1
ATOM 1802 C CA . VAL A 1 243 ? 11.145 -15.741 3.679 1.00 69.31 243 VAL A CA 1
ATOM 1803 C C . VAL A 1 243 ? 11.561 -17.070 3.064 1.00 69.31 243 VAL A C 1
ATOM 1805 O O . VAL A 1 243 ? 12.733 -17.444 3.125 1.00 69.31 243 VAL A O 1
ATOM 1808 N N . ASP A 1 244 ? 10.585 -17.821 2.561 1.00 75.06 244 ASP A N 1
ATOM 1809 C CA . ASP A 1 244 ? 10.738 -19.226 2.178 1.00 75.06 244 ASP A CA 1
ATOM 1810 C C . ASP A 1 244 ? 11.438 -20.045 3.282 1.00 75.06 244 ASP A C 1
ATOM 1812 O O . ASP A 1 244 ? 10.957 -20.127 4.415 1.00 75.06 244 ASP A O 1
ATOM 1816 N N . ASN A 1 245 ? 12.597 -20.630 2.970 1.00 76.06 245 ASN A N 1
ATOM 1817 C CA . ASN A 1 245 ? 13.398 -21.431 3.895 1.00 76.06 245 ASN A CA 1
ATOM 1818 C C . ASN A 1 245 ? 14.525 -20.626 4.581 1.00 76.06 245 ASN A C 1
ATOM 1820 O O . ASN A 1 245 ? 15.371 -21.203 5.265 1.00 76.06 245 ASN A O 1
ATOM 1824 N N . VAL A 1 246 ? 14.568 -19.302 4.385 1.00 72.38 246 VAL A N 1
ATOM 1825 C CA . VAL A 1 246 ? 15.572 -18.394 4.955 1.00 72.38 246 VAL A CA 1
ATOM 1826 C C . VAL A 1 246 ? 14.974 -17.644 6.140 1.00 72.38 246 VAL A C 1
ATOM 1828 O O . VAL A 1 246 ? 13.852 -17.144 6.098 1.00 72.38 246 VAL A O 1
ATOM 1831 N N . THR A 1 247 ? 15.744 -17.567 7.222 1.00 76.00 247 THR A N 1
ATOM 1832 C CA . THR A 1 247 ? 15.395 -16.801 8.421 1.00 76.00 247 THR A CA 1
ATOM 1833 C C . THR A 1 247 ? 16.265 -15.548 8.455 1.00 76.00 247 THR A C 1
ATOM 1835 O O . THR A 1 247 ? 17.487 -15.657 8.502 1.00 76.00 247 THR A O 1
ATOM 1838 N N . MET A 1 248 ? 15.637 -14.378 8.381 1.00 66.00 248 MET A N 1
ATOM 1839 C CA . MET A 1 248 ? 16.271 -13.061 8.443 1.00 66.00 248 MET A CA 1
ATOM 1840 C C . MET A 1 248 ? 16.081 -12.493 9.853 1.00 66.00 248 MET A C 1
ATOM 1842 O O . MET A 1 248 ? 14.979 -12.594 10.395 1.00 66.00 248 MET A O 1
ATOM 1846 N N . THR A 1 249 ? 17.145 -11.940 10.437 1.00 65.06 249 THR A N 1
ATOM 1847 C CA . THR A 1 249 ? 17.254 -11.511 11.847 1.00 65.06 249 THR A CA 1
ATOM 1848 C C . THR A 1 249 ? 17.945 -10.161 11.955 1.00 65.06 249 THR A C 1
ATOM 1850 O O . THR A 1 249 ? 18.942 -10.014 11.209 1.00 65.06 249 THR A O 1
#

pLDDT: mean 70.81, std 25.16, range [25.27, 98.06]

Foldseek 3Di:
DDDDDDDDDDDDDDDDDDDDDDDDDDDDDDDDDDDDDDDDDDDDDDDDDPDDPPPVVVVVVVVVVVVVPDPDDPVNDDPVVCVVVVPPVPPPPDDPPCVPPPPPDPVVDPNDDDDDAQFADADPVLPDAWAWDDDKDFCVVQFVCLVVCQVVQWAWEDAAQEGIFTIIRHDLVSFRVLSVLVNRCVVNPNDCVQPVVGKWWADQVRHTDHTSVSCSPRSYIHIDTPPDDHDHYPDDVPDWDDDPPDIDD

Organism: Aphanomyces astaci (NCBI:txid112090)

Sequence (249 aa):
MAVEKTTQGKKATAPPRVNQPEAEETLDASNDNGAKKKPTSQSSGGGGSSWGLRFVGLAAVGAAVAFGTSNVTVDDLPVTLRSLLGQNTALPSSIPPSLFDPVGNKYASELVKISTRKLLVPDASCTAAPTILGDLVHVDAALGHADDLRNENKVFLLLNGQNHGIFLDWSKDSGCLHALATAAATSLGADPDFFPNGLRLYNSMGHPITTAADLDVDRLAYILTDFQIWVWPGVRVGYVRRVDNVTMT